Protein AF-A0A7C5CKQ1-F1 (afdb_monomer_lite)

pLDDT: mean 74.2, std 19.63, range [28.23, 96.81]

Secondary structure (DSSP, 8-state):
------------------------SSSSSSS---------------S--BSEEEEEEEEE-SSSPBPPGGGS-S-EEEEEEEEET-SS----S-----EEEEETTTEEEEE-TT-HHHHTTS-EEPPHHHHHTT-EEESTT-EEEEEEEEEEESSSSS--EEEEEEEETTT--EEEEEEESSSEEEEEEEEETTEEEEEEEEE-SSEEEEEEEEEETTEEEEEEE-TT--EEEEEE-PPP-TT-TT------

Structure (mmCIF, N/CA/C/O backbone):
data_AF-A0A7C5CKQ1-F1
#
_entry.id   AF-A0A7C5CKQ1-F1
#
loop_
_atom_site.group_PDB
_atom_site.id
_atom_site.type_symbol
_atom_site.label_atom_id
_atom_site.label_alt_id
_atom_site.label_comp_id
_atom_site.label_asym_id
_atom_site.label_entity_id
_atom_site.label_seq_id
_atom_site.pdbx_PDB_ins_code
_atom_site.Cartn_x
_atom_site.Cartn_y
_atom_site.Cartn_z
_atom_site.occupancy
_atom_site.B_iso_or_equiv
_atom_site.auth_seq_id
_atom_site.auth_comp_id
_atom_site.auth_asym_id
_atom_site.auth_atom_id
_atom_site.pdbx_PDB_model_num
ATOM 1 N N . MET A 1 1 ? 35.997 -23.547 54.847 1.00 44.09 1 MET A N 1
ATOM 2 C CA . MET A 1 1 ? 36.675 -24.837 55.092 1.00 44.09 1 MET A CA 1
ATOM 3 C C . MET A 1 1 ? 36.386 -25.222 56.529 1.00 44.09 1 MET A C 1
ATOM 5 O O . MET A 1 1 ? 36.913 -24.545 57.390 1.00 44.09 1 MET A O 1
ATOM 9 N N . TYR A 1 2 ? 35.485 -26.176 56.772 1.00 31.55 2 TYR A N 1
ATOM 10 C CA . TYR A 1 2 ? 35.409 -27.017 57.976 1.00 31.55 2 TYR A CA 1
ATOM 11 C C . TYR A 1 2 ? 34.384 -28.137 57.732 1.00 31.55 2 TYR A C 1
ATOM 13 O O . TYR A 1 2 ? 33.542 -28.047 56.842 1.00 31.55 2 TYR A O 1
ATOM 21 N N . THR A 1 3 ? 34.587 -29.212 58.475 1.00 39.22 3 THR A N 1
ATOM 22 C CA . THR A 1 3 ? 34.464 -30.629 58.124 1.00 39.22 3 THR A CA 1
ATOM 23 C C . THR A 1 3 ? 33.149 -31.268 58.594 1.00 39.22 3 THR A C 1
ATOM 25 O O . THR A 1 3 ? 32.542 -30.818 59.560 1.00 39.22 3 THR A O 1
ATOM 28 N N . ILE A 1 4 ? 32.754 -32.355 57.922 1.00 42.78 4 ILE A N 1
ATOM 29 C CA . ILE A 1 4 ? 31.637 -33.269 58.247 1.00 42.78 4 ILE A CA 1
ATOM 30 C C . ILE A 1 4 ? 32.040 -34.231 59.388 1.00 42.78 4 ILE A C 1
ATOM 32 O O . ILE A 1 4 ? 33.222 -34.574 59.484 1.00 42.78 4 ILE A O 1
ATOM 36 N N . PRO A 1 5 ? 31.076 -34.756 60.174 1.00 57.91 5 PRO A N 1
ATOM 37 C CA . PRO A 1 5 ? 31.066 -36.191 60.486 1.00 57.91 5 PRO A CA 1
ATOM 38 C C . PRO A 1 5 ? 29.688 -36.880 60.283 1.00 57.91 5 PRO A C 1
ATOM 40 O O . PRO A 1 5 ? 28.690 -36.193 60.061 1.00 57.91 5 PRO A O 1
ATOM 43 N N . PRO A 1 6 ? 29.654 -38.233 60.279 1.00 63.88 6 PRO A N 1
ATOM 44 C CA . PRO A 1 6 ? 28.766 -39.036 59.434 1.00 63.88 6 PRO A CA 1
ATOM 45 C C . PRO A 1 6 ? 27.692 -39.839 60.206 1.00 63.88 6 PRO A C 1
ATOM 47 O O . PRO A 1 6 ? 27.529 -39.685 61.412 1.00 63.88 6 PRO A O 1
ATOM 50 N N . ASP A 1 7 ? 27.037 -40.741 59.461 1.00 47.00 7 ASP A N 1
ATOM 51 C CA . ASP A 1 7 ? 26.162 -41.859 59.863 1.00 47.00 7 ASP A CA 1
ATOM 52 C C . ASP A 1 7 ? 24.660 -41.520 59.969 1.00 47.00 7 ASP A C 1
ATOM 54 O O . ASP A 1 7 ? 24.227 -40.634 60.688 1.00 47.00 7 ASP A O 1
ATOM 58 N N . THR A 1 8 ? 23.762 -42.198 59.251 1.00 52.81 8 THR A N 1
ATOM 59 C CA . THR A 1 8 ? 23.528 -43.643 59.369 1.00 52.81 8 THR A CA 1
ATOM 60 C C . THR A 1 8 ? 22.757 -44.204 58.165 1.00 52.81 8 THR A C 1
ATOM 62 O O . THR A 1 8 ? 21.778 -43.638 57.684 1.00 52.81 8 THR A O 1
ATOM 65 N N . VAL A 1 9 ? 23.201 -45.375 57.710 1.00 54.16 9 VAL A N 1
ATOM 66 C CA . VAL A 1 9 ? 22.550 -46.263 56.734 1.00 54.16 9 VAL A CA 1
ATOM 67 C C . VAL A 1 9 ? 21.567 -47.196 57.458 1.00 54.16 9 VAL A C 1
ATOM 69 O O . VAL A 1 9 ? 21.892 -47.664 58.550 1.00 54.16 9 VAL A O 1
ATOM 72 N N . PRO A 1 10 ? 20.465 -47.624 56.809 1.00 55.00 10 PRO A N 1
ATOM 73 C CA . PRO A 1 10 ? 20.081 -49.028 56.945 1.00 55.00 10 PRO A CA 1
ATOM 74 C C . PRO A 1 10 ? 19.835 -49.743 55.606 1.00 55.00 10 PRO A C 1
ATOM 76 O O . PRO A 1 10 ? 18.931 -49.443 54.835 1.00 55.00 10 PRO A O 1
ATOM 79 N N . ARG A 1 11 ? 20.713 -50.730 55.394 1.00 47.47 11 ARG A N 1
ATOM 80 C CA . ARG A 1 11 ? 20.526 -52.098 54.885 1.00 47.47 11 ARG A CA 1
ATOM 81 C C . ARG A 1 11 ? 19.219 -52.465 54.158 1.00 47.47 11 ARG A C 1
ATOM 83 O O . ARG A 1 11 ? 18.146 -52.543 54.742 1.00 47.47 11 ARG A O 1
ATOM 90 N N . ARG A 1 12 ? 19.432 -52.911 52.913 1.00 49.50 12 ARG A N 1
ATOM 91 C CA . ARG A 1 12 ? 18.639 -53.884 52.140 1.00 49.50 12 ARG A CA 1
ATOM 92 C C . ARG A 1 12 ? 18.314 -55.165 52.922 1.00 49.50 12 ARG A C 1
ATOM 94 O O . ARG A 1 12 ? 19.190 -55.719 53.584 1.00 49.50 12 ARG A O 1
ATOM 101 N N . GLY A 1 13 ? 17.131 -55.713 52.653 1.00 41.78 13 GLY A N 1
ATOM 102 C CA . GLY A 1 13 ? 16.804 -57.136 52.767 1.00 41.78 13 GLY A CA 1
ATOM 103 C C . GLY A 1 13 ? 15.688 -57.506 51.773 1.00 41.78 13 GLY A C 1
ATOM 104 O O . GLY A 1 13 ? 14.895 -56.626 51.449 1.00 41.78 13 GLY A O 1
ATOM 105 N N . PRO A 1 14 ? 15.670 -58.734 51.223 1.00 60.66 14 PRO A N 1
ATOM 106 C CA . PRO A 1 14 ? 15.161 -59.034 49.884 1.00 60.66 14 PRO A CA 1
ATOM 107 C C . PRO A 1 14 ? 13.774 -59.696 49.891 1.00 60.66 14 PRO A C 1
ATOM 109 O O . PRO A 1 14 ? 13.337 -60.237 50.902 1.00 60.66 14 PRO A O 1
ATOM 112 N N . GLY A 1 15 ? 13.106 -59.700 48.739 1.00 41.81 15 GLY A N 1
ATOM 113 C CA . GLY A 1 15 ? 11.846 -60.414 48.547 1.00 41.81 15 GLY A CA 1
ATOM 114 C C . GLY A 1 15 ? 11.393 -60.325 47.101 1.00 41.81 15 GLY A C 1
ATOM 115 O O . GLY A 1 15 ? 10.702 -59.389 46.712 1.00 41.81 15 GLY A O 1
ATOM 116 N N . GLU A 1 16 ? 11.879 -61.264 46.303 1.00 47.81 16 GLU A N 1
ATOM 117 C CA . GLU A 1 16 ? 11.593 -61.416 44.887 1.00 47.81 16 GLU A CA 1
ATOM 118 C C . GLU A 1 16 ? 10.168 -61.939 44.623 1.00 47.81 16 GLU A C 1
ATOM 120 O O . GLU A 1 16 ? 9.561 -62.608 45.455 1.00 47.81 16 GLU A O 1
ATOM 125 N N . HIS A 1 17 ? 9.736 -61.697 43.381 1.00 48.22 17 HIS A N 1
ATOM 126 C CA . HIS A 1 17 ? 8.679 -62.376 42.623 1.00 48.22 17 HIS A CA 1
ATOM 127 C C . HIS A 1 17 ? 7.218 -62.036 42.950 1.00 48.22 17 HIS A C 1
ATOM 129 O O . HIS A 1 17 ? 6.646 -62.543 43.905 1.00 48.22 17 HIS A O 1
ATOM 135 N N . LEU A 1 18 ? 6.589 -61.267 42.046 1.00 43.09 18 LEU A N 1
ATOM 136 C CA . LEU A 1 18 ? 5.332 -61.627 41.359 1.00 43.09 18 LEU A CA 1
ATOM 137 C C . LEU A 1 18 ? 4.938 -60.524 40.349 1.00 43.09 18 LEU A C 1
ATOM 139 O O . LEU A 1 18 ? 4.176 -59.608 40.634 1.00 43.09 18 LEU A O 1
ATOM 143 N N . LEU A 1 19 ? 5.479 -60.626 39.135 1.00 45.84 19 LEU A N 1
ATOM 144 C CA . LEU A 1 19 ? 4.774 -60.253 37.896 1.00 45.84 19 LEU A CA 1
ATOM 145 C C . LEU A 1 19 ? 3.863 -61.447 37.515 1.00 45.84 19 LEU A C 1
ATOM 147 O O . LEU A 1 19 ? 4.187 -62.556 37.948 1.00 45.84 19 LEU A O 1
ATOM 151 N N . PRO A 1 20 ? 2.847 -61.347 36.631 1.00 51.56 20 PRO A N 1
ATOM 152 C CA . PRO A 1 20 ? 2.188 -60.176 36.031 1.00 51.56 20 PRO A CA 1
ATOM 153 C C . PRO A 1 20 ? 0.652 -60.367 35.901 1.00 51.56 20 PRO A C 1
ATOM 155 O O . PRO A 1 20 ? 0.204 -61.274 35.204 1.00 51.56 20 PRO A O 1
ATOM 158 N N . LEU A 1 21 ? -0.207 -59.522 36.482 1.00 43.06 21 LEU A N 1
ATOM 159 C CA . LEU A 1 21 ? -1.648 -59.641 36.187 1.00 43.06 21 LEU A CA 1
ATOM 160 C C . LEU A 1 21 ? -2.438 -58.379 36.527 1.00 43.06 21 LEU A C 1
ATOM 162 O O . LEU A 1 21 ? -3.118 -58.345 37.539 1.00 43.06 21 LEU A O 1
ATOM 166 N N . LEU A 1 22 ? -2.346 -57.344 35.683 1.00 43.94 22 LEU A N 1
ATOM 167 C CA . LEU A 1 22 ? -3.510 -56.514 35.319 1.00 43.94 22 LEU A CA 1
ATOM 168 C C . LEU A 1 22 ? -3.184 -55.518 34.188 1.00 43.94 22 LEU A C 1
ATOM 170 O O . LEU A 1 22 ? -3.430 -54.320 34.276 1.00 43.94 22 LEU A O 1
ATOM 174 N N . ALA A 1 23 ? -2.650 -56.023 33.076 1.00 47.75 23 ALA A N 1
ATOM 175 C CA . ALA A 1 23 ? -2.510 -55.276 31.823 1.00 47.75 23 ALA A CA 1
ATOM 176 C C . ALA A 1 23 ? -3.839 -55.203 31.030 1.00 47.75 23 ALA A C 1
ATOM 178 O O . ALA A 1 23 ? -3.843 -55.345 29.812 1.00 47.75 23 ALA A O 1
ATOM 179 N N . ILE A 1 24 ? -4.981 -55.032 31.708 1.00 51.75 24 ILE A N 1
ATOM 180 C CA . ILE A 1 24 ? -6.313 -54.966 31.077 1.00 51.75 24 ILE A CA 1
ATOM 181 C C . ILE A 1 24 ? -7.179 -53.927 31.802 1.00 51.75 24 ILE A C 1
ATOM 183 O O . ILE A 1 24 ? -8.215 -54.252 32.365 1.00 51.75 24 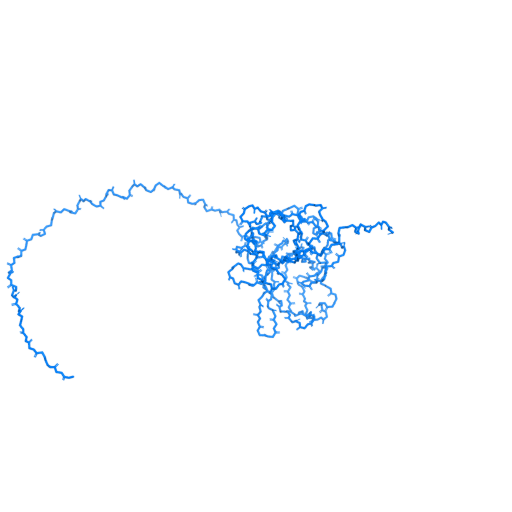ILE A O 1
ATOM 187 N N . LEU A 1 25 ? -6.745 -52.664 31.857 1.00 44.53 25 LEU A N 1
ATOM 188 C CA . LEU A 1 25 ? -7.654 -51.569 32.240 1.00 44.53 25 LEU A CA 1
ATOM 189 C C . LEU A 1 25 ? -7.259 -50.190 31.684 1.00 44.53 25 LEU A C 1
ATOM 191 O O . LEU A 1 25 ? -7.681 -49.165 32.206 1.00 44.53 25 LEU A O 1
ATOM 195 N N . PHE A 1 26 ? -6.468 -50.158 30.605 1.00 43.25 26 PHE A N 1
ATOM 196 C CA . PHE A 1 26 ? -6.008 -48.918 29.956 1.00 43.25 26 PHE A CA 1
ATOM 197 C C . PHE A 1 26 ? -6.293 -48.876 28.443 1.00 43.25 26 PHE A C 1
ATOM 199 O O . PHE A 1 26 ? -5.626 -48.166 27.699 1.00 43.25 26 PHE A O 1
ATOM 206 N N . ALA A 1 27 ? -7.282 -49.647 27.972 1.00 48.44 27 ALA A N 1
ATOM 207 C CA . ALA A 1 27 ? -7.616 -49.771 26.547 1.00 48.44 27 ALA A CA 1
ATOM 208 C C . ALA A 1 27 ? -9.054 -49.336 26.190 1.00 48.44 27 ALA A C 1
ATOM 210 O O . ALA A 1 27 ? -9.539 -49.655 25.110 1.00 48.44 27 ALA A O 1
ATOM 211 N N . SER A 1 28 ? -9.745 -48.601 27.066 1.00 46.69 28 SER A N 1
ATOM 212 C CA . SER A 1 28 ? -11.142 -48.174 26.850 1.00 46.69 28 SER A CA 1
ATOM 213 C C . SER A 1 28 ? -11.376 -46.658 26.959 1.00 46.69 28 SER A C 1
ATOM 215 O O . SER A 1 28 ? -12.514 -46.220 27.085 1.00 46.69 28 SER A O 1
ATOM 217 N N . LEU A 1 29 ? -10.323 -45.839 26.835 1.00 45.97 29 LEU A N 1
ATOM 218 C CA . LEU A 1 29 ? -10.404 -44.364 26.872 1.00 45.97 29 LEU A CA 1
ATOM 219 C C . LEU A 1 29 ? -9.927 -43.668 25.579 1.00 45.97 29 LEU A C 1
ATOM 221 O O . LEU A 1 29 ? -9.604 -42.487 25.595 1.00 45.97 29 LEU A O 1
ATOM 225 N N . LEU A 1 30 ? -9.912 -44.380 24.443 1.00 49.38 30 LEU A N 1
ATOM 226 C CA . LEU A 1 30 ? -9.521 -43.835 23.127 1.00 49.38 30 LEU A CA 1
ATOM 227 C C . LEU A 1 30 ? -10.604 -43.972 22.042 1.00 49.38 30 LEU A C 1
ATOM 229 O O . LEU A 1 30 ? -10.302 -43.973 20.853 1.00 49.38 30 LEU A O 1
ATOM 233 N N . ALA A 1 31 ? -11.878 -44.055 22.427 1.00 51.91 31 ALA A N 1
ATOM 234 C CA . ALA A 1 31 ? -12.994 -44.136 21.481 1.00 51.91 31 ALA A CA 1
ATOM 235 C C . ALA A 1 31 ? -14.063 -43.066 21.758 1.00 51.91 31 ALA A C 1
ATOM 237 O O . ALA A 1 31 ? -15.233 -43.381 21.932 1.00 51.91 31 ALA A O 1
ATOM 238 N N . ALA A 1 32 ? -13.655 -41.795 21.832 1.00 49.78 32 ALA A N 1
ATOM 239 C CA . ALA A 1 32 ? -14.578 -40.655 21.792 1.00 49.78 32 ALA A CA 1
ATOM 240 C C . ALA A 1 32 ? -13.886 -39.355 21.333 1.00 49.78 32 ALA A C 1
ATOM 242 O O . ALA A 1 32 ? -14.108 -38.293 21.901 1.00 49.78 32 ALA A O 1
ATOM 243 N N . CYS A 1 33 ? -13.057 -39.418 20.289 1.00 45.03 33 CYS A N 1
ATOM 244 C CA . CYS A 1 33 ? -12.764 -38.238 19.473 1.00 45.03 33 CYS A CA 1
ATOM 245 C C . CYS A 1 33 ? -13.571 -38.389 18.189 1.00 45.03 33 CYS A C 1
ATOM 247 O O . CYS A 1 33 ? -13.118 -38.994 17.218 1.00 45.03 33 CYS A O 1
ATOM 249 N N . GLY A 1 34 ? -14.819 -37.918 18.239 1.00 44.56 34 GLY A N 1
ATOM 250 C CA . GLY A 1 34 ? -15.648 -37.757 17.056 1.00 44.56 34 GLY A CA 1
ATOM 251 C C . GLY A 1 34 ? -14.884 -36.932 16.031 1.00 44.56 34 GLY A C 1
ATOM 252 O O . GLY A 1 34 ? -14.460 -35.813 16.314 1.00 44.56 34 GLY A O 1
ATOM 253 N N . GLY A 1 35 ? -14.664 -37.531 14.864 1.00 48.34 35 GLY A N 1
ATOM 254 C CA . GLY A 1 35 ? -14.001 -36.895 13.745 1.00 48.34 35 GLY A CA 1
ATOM 255 C C . GLY A 1 35 ? -14.821 -35.720 13.234 1.00 48.34 35 GLY A C 1
ATOM 256 O O . GLY A 1 35 ? -15.727 -35.890 12.426 1.00 48.34 35 GLY A O 1
ATOM 257 N N . SER A 1 36 ? -14.451 -34.515 13.647 1.00 39.78 36 SER A N 1
ATOM 258 C CA . SER A 1 36 ? -14.434 -33.386 12.733 1.00 39.78 36 SER A CA 1
ATOM 259 C C . SER A 1 36 ? -13.166 -33.537 11.901 1.00 39.78 36 SER A C 1
ATOM 261 O O . SER A 1 36 ? -12.085 -33.101 12.289 1.00 39.78 36 SER A O 1
ATOM 263 N N . THR A 1 37 ? -13.267 -34.207 10.751 1.00 41.91 37 THR A N 1
ATOM 264 C CA . THR A 1 37 ? -12.290 -33.972 9.686 1.00 41.91 37 THR A CA 1
ATOM 265 C C . THR A 1 37 ? -12.244 -32.461 9.481 1.00 41.91 37 THR A C 1
ATOM 267 O O . THR A 1 37 ? -13.290 -31.892 9.147 1.00 41.91 37 THR A O 1
ATOM 270 N N . PRO A 1 38 ? -11.106 -31.784 9.721 1.00 43.25 38 PRO A N 1
ATOM 271 C CA . PRO A 1 38 ? -10.986 -30.403 9.309 1.00 43.25 38 PRO A CA 1
ATOM 272 C C . PRO A 1 38 ? -11.232 -30.422 7.808 1.00 43.25 38 PRO A C 1
ATOM 274 O O . PRO A 1 38 ? -10.535 -31.117 7.066 1.00 43.25 38 PRO A O 1
ATOM 277 N N . VAL A 1 39 ? -12.289 -29.735 7.379 1.00 38.22 39 VAL A N 1
ATOM 278 C CA . VAL A 1 39 ? -12.481 -29.401 5.976 1.00 38.22 39 VAL A CA 1
ATOM 279 C C . VAL A 1 39 ? -11.244 -28.601 5.616 1.00 38.22 39 VAL A C 1
ATOM 281 O O . VAL A 1 39 ? -11.134 -27.423 5.943 1.00 38.22 39 VAL A O 1
ATOM 284 N N . LYS A 1 40 ? -10.259 -29.283 5.037 1.00 34.09 40 LYS A N 1
ATOM 285 C CA . LYS A 1 40 ? -9.167 -28.649 4.330 1.00 34.09 40 LYS A CA 1
ATOM 286 C C . LYS A 1 40 ? -9.866 -27.863 3.225 1.00 34.09 40 LYS A C 1
ATOM 288 O O . LYS A 1 40 ? -10.553 -28.494 2.418 1.00 34.09 40 LYS A O 1
ATOM 293 N N . PRO A 1 41 ? -9.811 -26.523 3.210 1.00 43.03 41 PRO A N 1
ATOM 294 C CA . PRO A 1 41 ? -10.268 -25.817 2.039 1.00 43.03 41 PRO A CA 1
ATOM 295 C C . PRO A 1 41 ? -9.294 -26.220 0.933 1.00 43.03 41 PRO A C 1
ATOM 297 O O . PRO A 1 41 ? -8.182 -25.708 0.859 1.00 43.03 41 PRO A O 1
ATOM 300 N N . ASP A 1 42 ? -9.699 -27.171 0.092 1.00 42.06 42 ASP A N 1
ATOM 301 C CA . ASP A 1 42 ? -9.154 -27.355 -1.252 1.00 42.06 42 ASP A CA 1
ATOM 302 C C . ASP A 1 42 ? -9.590 -26.141 -2.093 1.00 42.06 42 ASP A C 1
ATOM 304 O O . ASP A 1 42 ? -10.329 -26.238 -3.070 1.00 42.06 42 ASP A O 1
ATOM 308 N N . GLN A 1 43 ? -9.179 -24.950 -1.657 1.00 40.19 43 GLN A N 1
ATOM 309 C CA . GLN A 1 43 ? -9.051 -23.803 -2.527 1.00 40.19 43 GLN A CA 1
ATOM 310 C C . GLN A 1 43 ? -7.623 -23.851 -3.051 1.00 40.19 43 GLN A C 1
ATOM 312 O O . GLN A 1 43 ? -6.688 -23.874 -2.246 1.00 40.19 43 GLN A O 1
ATOM 317 N N . PRO A 1 44 ? -7.420 -23.876 -4.375 1.00 38.66 44 PRO A N 1
ATOM 318 C CA . PRO A 1 44 ? -6.096 -23.648 -4.909 1.00 38.66 44 PRO A CA 1
ATOM 319 C C . PRO A 1 44 ? -5.648 -22.267 -4.418 1.00 38.66 44 PRO A C 1
ATOM 321 O O . PRO A 1 44 ? -6.224 -21.239 -4.782 1.00 38.66 44 PRO A O 1
ATOM 324 N N . ALA A 1 45 ? -4.641 -22.244 -3.548 1.00 48.72 45 ALA A N 1
ATOM 325 C CA . ALA A 1 45 ? -3.901 -21.043 -3.190 1.00 48.72 45 ALA A CA 1
ATOM 326 C C . ALA A 1 45 ? -3.053 -20.624 -4.403 1.00 48.72 45 ALA A C 1
ATOM 328 O O . ALA A 1 45 ? -1.833 -20.697 -4.366 1.00 48.72 45 ALA A O 1
ATOM 329 N N . GLU A 1 46 ? -3.689 -20.295 -5.530 1.00 49.34 46 GLU A N 1
ATOM 330 C CA . GLU A 1 46 ? -2.990 -20.236 -6.823 1.00 49.34 46 GLU A CA 1
ATOM 331 C C . GLU A 1 46 ? -2.991 -18.868 -7.492 1.00 49.34 46 GLU A C 1
ATOM 333 O O . GLU A 1 46 ? -2.295 -18.691 -8.485 1.00 49.34 46 GLU A O 1
ATOM 338 N N . THR A 1 47 ? -3.695 -17.861 -6.972 1.00 59.69 47 THR A N 1
ATOM 339 C CA . THR A 1 47 ? -3.689 -16.550 -7.642 1.00 59.69 47 THR A CA 1
ATOM 340 C C . THR A 1 47 ? -2.772 -15.516 -7.005 1.00 59.69 47 THR A C 1
ATOM 342 O O . THR A 1 47 ? -2.520 -14.502 -7.651 1.00 59.69 47 THR A O 1
ATOM 345 N N . GLY A 1 48 ? -2.298 -15.698 -5.763 1.00 73.75 48 GLY A N 1
ATOM 346 C CA . GLY A 1 48 ? -1.533 -14.672 -5.017 1.00 73.75 48 GLY A CA 1
ATOM 347 C C . GLY A 1 48 ? -2.261 -13.319 -4.867 1.00 73.75 48 GLY A C 1
ATOM 348 O O . GLY A 1 48 ? -1.726 -12.341 -4.353 1.00 73.75 48 GLY A O 1
ATOM 349 N N . ARG A 1 49 ? -3.499 -13.254 -5.355 1.00 86.88 49 ARG A N 1
ATOM 350 C CA . ARG A 1 49 ? -4.318 -12.064 -5.464 1.00 86.88 49 ARG A CA 1
ATOM 351 C C . ARG A 1 49 ? -5.121 -11.909 -4.188 1.00 86.88 49 ARG A C 1
ATOM 353 O O . ARG A 1 49 ? -5.810 -12.832 -3.761 1.00 86.88 49 ARG A O 1
ATOM 360 N N . VAL A 1 50 ? -5.118 -10.699 -3.661 1.00 89.50 50 VAL A N 1
ATOM 361 C CA . VAL A 1 50 ? -5.903 -10.306 -2.498 1.00 89.50 50 VAL A CA 1
ATOM 362 C C . VAL A 1 50 ? -7.311 -9.939 -2.963 1.00 89.50 50 VAL A C 1
ATOM 364 O O . VAL A 1 50 ? -7.499 -9.022 -3.764 1.00 89.50 50 VAL A O 1
ATOM 367 N N . MET A 1 51 ? -8.315 -10.663 -2.474 1.00 88.69 51 MET A N 1
ATOM 368 C CA . MET A 1 51 ? -9.734 -10.342 -2.709 1.00 88.69 51 MET A CA 1
ATOM 369 C C . MET A 1 51 ? -10.334 -9.511 -1.576 1.00 88.69 51 MET A C 1
ATOM 371 O O . MET A 1 51 ? -11.343 -8.841 -1.761 1.00 88.69 51 MET A O 1
ATOM 375 N N . GLY A 1 52 ? -9.687 -9.534 -0.418 1.00 88.69 52 GLY A N 1
ATOM 376 C CA . GLY A 1 52 ? -10.052 -8.806 0.780 1.00 88.69 52 GLY A CA 1
ATOM 377 C C . GLY A 1 52 ? -9.055 -9.123 1.886 1.00 88.69 52 GLY A C 1
ATOM 378 O O . GLY A 1 52 ? -8.243 -10.040 1.743 1.00 88.69 52 GLY A O 1
ATOM 379 N N . PHE A 1 53 ? -9.088 -8.351 2.963 1.00 89.38 53 PHE A N 1
ATOM 380 C CA . PHE A 1 53 ? -8.245 -8.588 4.128 1.00 89.38 53 PHE A CA 1
ATOM 381 C C . PHE A 1 53 ? -8.895 -8.053 5.402 1.00 89.38 53 PHE A C 1
ATOM 383 O O . PHE A 1 53 ? -9.756 -7.170 5.363 1.00 89.38 53 PHE A O 1
ATOM 390 N N . MET A 1 54 ? -8.440 -8.585 6.532 1.00 90.00 54 MET A N 1
ATOM 391 C CA . MET A 1 54 ? -8.766 -8.080 7.860 1.00 90.00 54 MET A CA 1
ATOM 392 C C . MET A 1 54 ? -7.558 -7.336 8.423 1.00 90.00 54 MET A C 1
ATOM 394 O O . MET A 1 54 ? -6.423 -7.761 8.209 1.00 90.00 54 MET A O 1
ATOM 398 N N . ALA A 1 55 ? -7.787 -6.249 9.153 1.00 90.69 55 ALA A N 1
ATOM 399 C CA . ALA A 1 55 ? -6.731 -5.547 9.874 1.00 90.69 55 ALA A CA 1
ATOM 400 C C . ALA A 1 55 ? -7.212 -5.098 11.256 1.00 90.69 55 ALA A C 1
ATOM 402 O O . ALA A 1 55 ? -8.344 -4.637 11.393 1.00 90.69 55 ALA A O 1
ATOM 403 N N . SER A 1 56 ? -6.352 -5.176 12.272 1.00 91.38 56 SER A N 1
ATOM 404 C CA . SER A 1 56 ? -6.599 -4.473 13.536 1.00 91.38 56 SER A CA 1
ATOM 405 C C . SER A 1 56 ? -6.289 -2.986 13.375 1.00 91.38 56 SER A C 1
ATOM 407 O O . SER A 1 56 ? -5.435 -2.618 12.575 1.00 91.38 56 SER A O 1
ATOM 409 N N . VAL A 1 57 ? -6.957 -2.114 14.121 1.00 89.62 57 VAL A N 1
ATOM 410 C CA . VAL A 1 57 ? -6.794 -0.662 14.026 1.00 89.62 57 VAL A CA 1
ATOM 411 C C . VAL A 1 57 ? -6.334 -0.108 15.363 1.00 89.62 57 VAL A C 1
ATOM 413 O O . VAL A 1 57 ? -7.055 -0.164 16.358 1.00 89.62 57 VAL A O 1
ATOM 416 N N . ASP A 1 58 ? -5.141 0.475 15.349 1.00 89.75 58 ASP A N 1
ATOM 417 C CA . ASP A 1 58 ? -4.557 1.166 16.489 1.00 89.75 58 ASP A CA 1
ATOM 418 C C . ASP A 1 58 ? -4.590 2.674 16.246 1.00 89.75 58 ASP A C 1
ATOM 420 O O . ASP A 1 58 ? -4.212 3.165 15.177 1.00 89.75 58 ASP A O 1
ATOM 424 N N . TYR A 1 59 ? -5.019 3.414 17.264 1.00 87.25 59 TYR A N 1
ATOM 425 C CA . TYR A 1 59 ? -5.155 4.864 17.218 1.00 87.25 59 TYR A CA 1
ATOM 426 C C . TYR A 1 59 ? -4.043 5.521 18.012 1.00 87.25 59 TYR A C 1
ATOM 428 O O . TYR A 1 59 ? -3.783 5.125 19.147 1.00 87.25 59 TYR A O 1
ATOM 436 N N . PHE A 1 60 ? -3.427 6.538 17.427 1.00 88.75 60 PHE A N 1
ATOM 437 C CA . PHE A 1 60 ? -2.342 7.291 18.040 1.00 88.75 60 PHE A CA 1
ATOM 438 C C . PHE A 1 60 ? -2.609 8.786 17.936 1.00 88.75 60 PHE A C 1
ATOM 440 O O . PHE A 1 60 ? -3.284 9.205 17.002 1.00 88.75 60 PHE A O 1
ATOM 447 N N . ASP A 1 61 ? -2.069 9.591 18.840 1.00 87.12 61 ASP A N 1
ATOM 448 C CA . ASP A 1 61 ? -2.029 11.048 18.686 1.00 87.12 61 ASP A CA 1
ATOM 449 C C . ASP A 1 61 ? -0.924 11.495 17.701 1.00 87.12 61 ASP A C 1
ATOM 451 O O . ASP A 1 61 ? -0.340 10.681 16.970 1.00 87.12 61 ASP A O 1
ATOM 455 N N . ARG A 1 62 ? -0.672 12.810 17.615 1.00 84.38 62 ARG A N 1
ATOM 456 C CA . ARG A 1 62 ? 0.341 13.389 16.712 1.00 84.38 62 ARG A CA 1
ATOM 457 C C . ARG A 1 62 ? 1.765 13.124 17.184 1.00 84.38 62 ARG A C 1
ATOM 459 O O . ARG A 1 62 ? 2.674 13.069 16.360 1.00 84.38 62 ARG A O 1
ATOM 466 N N . GLU A 1 63 ? 1.933 12.982 18.486 1.00 88.06 63 GLU A N 1
ATOM 467 C CA . GLU A 1 63 ? 3.178 12.693 19.177 1.00 88.06 63 GLU A CA 1
ATOM 468 C C . GLU A 1 63 ? 3.553 11.209 19.026 1.00 88.06 63 GLU A C 1
ATOM 470 O O . GLU A 1 63 ? 4.718 10.839 19.153 1.00 88.06 63 GLU A O 1
ATOM 475 N N . GLY A 1 64 ? 2.585 10.377 18.634 1.00 87.00 64 GLY A N 1
ATOM 476 C CA . GLY A 1 64 ? 2.762 8.965 18.346 1.00 87.00 64 GLY A CA 1
ATOM 477 C C . GLY A 1 64 ? 2.423 8.059 19.524 1.00 87.00 64 GLY A C 1
ATOM 478 O O . GLY A 1 64 ? 2.725 6.866 19.435 1.00 87.00 64 GLY A O 1
ATOM 479 N N . GLU A 1 65 ? 1.774 8.586 20.559 1.00 90.12 65 GLU A N 1
ATOM 480 C CA . GLU A 1 65 ? 1.295 7.850 21.725 1.00 90.12 65 GLU A CA 1
ATOM 481 C C . GLU A 1 65 ? -0.063 7.212 21.446 1.00 90.12 65 GLU A C 1
ATOM 483 O O . GLU A 1 65 ? -0.894 7.750 20.714 1.00 90.12 65 GLU A O 1
ATOM 488 N N . MET A 1 66 ? -0.290 6.018 21.995 1.00 89.81 66 MET A N 1
ATOM 489 C CA . MET A 1 66 ? -1.522 5.273 21.745 1.00 89.81 66 MET A CA 1
ATOM 490 C C . MET A 1 66 ? -2.700 5.904 22.494 1.00 89.81 66 MET A C 1
ATOM 492 O O . MET A 1 66 ? -2.649 6.081 23.710 1.00 89.81 66 MET A O 1
ATOM 496 N N . LEU A 1 67 ? -3.806 6.143 21.789 1.00 87.25 67 LEU A N 1
ATOM 497 C CA . LEU A 1 67 ? -5.010 6.689 22.404 1.00 87.25 67 LEU A CA 1
ATOM 498 C C . LEU A 1 67 ? -5.690 5.669 23.336 1.00 87.25 67 LEU A C 1
ATOM 500 O O . LEU A 1 67 ? -5.858 4.486 22.968 1.00 87.25 67 LEU A O 1
ATOM 504 N N . PRO A 1 68 ? -6.161 6.114 24.517 1.00 87.38 68 PRO A N 1
ATOM 505 C CA . PRO A 1 68 ? -6.926 5.269 25.421 1.00 87.38 68 PRO A CA 1
ATOM 506 C C . PRO A 1 68 ? -8.266 4.874 24.776 1.00 87.38 68 PRO A C 1
ATOM 508 O O . PRO A 1 68 ? -8.822 5.646 23.995 1.00 87.38 68 PRO A O 1
ATOM 511 N N . PRO A 1 69 ? -8.839 3.699 25.106 1.00 84.88 69 PRO A N 1
ATOM 512 C CA . PRO A 1 69 ? -10.066 3.206 24.473 1.00 84.88 69 PRO A CA 1
ATOM 513 C C . PRO A 1 69 ? -11.241 4.193 24.452 1.00 84.88 69 PRO A C 1
ATOM 515 O O . PRO A 1 69 ? -11.986 4.219 23.479 1.00 84.88 69 PRO A O 1
ATOM 518 N N . ALA A 1 70 ? -11.388 5.020 25.492 1.00 83.88 70 ALA A N 1
ATOM 519 C CA . ALA A 1 70 ? -12.463 6.007 25.601 1.00 83.88 70 ALA A CA 1
ATOM 520 C C . ALA A 1 70 ? -12.359 7.168 24.591 1.00 83.88 70 ALA A C 1
ATOM 522 O O . ALA A 1 70 ? -13.369 7.802 24.297 1.00 83.88 70 ALA A O 1
ATOM 523 N N . GLU A 1 71 ? -11.163 7.433 24.059 1.00 82.12 71 GLU A N 1
ATOM 524 C CA . GLU A 1 71 ? -10.886 8.520 23.107 1.00 82.12 71 GLU A CA 1
ATOM 525 C C . GLU A 1 71 ? -10.789 8.026 21.658 1.00 82.12 71 GLU A C 1
ATOM 527 O O . GLU A 1 71 ? -10.627 8.821 20.731 1.00 82.12 71 GLU A O 1
ATOM 532 N N . ARG A 1 72 ? -10.888 6.710 21.437 1.00 82.69 72 ARG A N 1
ATOM 533 C CA . ARG A 1 72 ? -10.828 6.134 20.093 1.00 82.69 72 ARG A CA 1
ATOM 534 C C . ARG A 1 72 ? -12.102 6.483 19.318 1.00 82.69 72 ARG A C 1
ATOM 536 O O . ARG A 1 72 ? -13.201 6.314 19.857 1.00 82.69 72 ARG A O 1
ATOM 543 N N . PRO A 1 73 ? -11.985 6.898 18.045 1.00 76.69 73 PRO A N 1
ATOM 544 C CA . PRO A 1 73 ? -13.136 7.037 17.170 1.00 76.69 73 PRO A CA 1
ATOM 545 C C . PRO A 1 73 ? -13.945 5.737 17.133 1.00 76.69 73 PRO A C 1
ATOM 547 O O . PRO A 1 73 ? -13.409 4.660 16.871 1.00 76.69 73 PRO A O 1
ATOM 550 N N . LYS A 1 74 ? -15.251 5.845 17.393 1.00 71.44 74 LYS A N 1
ATOM 551 C CA . LYS A 1 74 ? -16.179 4.700 17.339 1.00 71.44 74 LYS A CA 1
ATOM 552 C C . LYS A 1 74 ? -16.465 4.253 15.912 1.00 71.44 74 LYS A C 1
ATOM 554 O O . LYS A 1 74 ? -16.873 3.122 15.687 1.00 71.44 74 LYS A O 1
ATOM 559 N N . GLU A 1 75 ? -16.279 5.163 14.965 1.00 70.75 75 GLU A N 1
ATOM 560 C CA . GLU A 1 75 ? -16.491 4.914 13.556 1.00 70.75 75 GLU A CA 1
ATOM 561 C C . GLU A 1 75 ? -15.447 5.663 12.743 1.00 70.75 75 GLU A C 1
ATOM 563 O O . GLU A 1 75 ? -15.333 6.889 12.803 1.00 70.75 75 GLU A O 1
ATOM 568 N N . VAL A 1 76 ? -14.700 4.896 11.958 1.00 71.25 76 VAL A N 1
ATOM 569 C CA . VAL A 1 76 ? -13.751 5.426 10.992 1.00 71.25 76 VAL A CA 1
ATOM 570 C C . VAL A 1 76 ? -14.132 4.914 9.627 1.00 71.25 76 VAL A C 1
ATOM 572 O O . VAL A 1 76 ? -14.322 3.714 9.433 1.00 71.25 76 VAL A O 1
ATOM 575 N N . THR A 1 77 ? -14.193 5.840 8.683 1.00 73.81 77 THR A N 1
ATOM 576 C CA . THR A 1 77 ? -14.214 5.524 7.266 1.00 73.81 77 THR A CA 1
ATOM 577 C C . THR A 1 77 ? -12.783 5.484 6.761 1.00 73.81 77 THR A C 1
ATOM 579 O O . THR A 1 77 ? -12.096 6.506 6.739 1.00 73.81 77 THR A O 1
ATOM 582 N N . ILE A 1 78 ? -12.332 4.313 6.322 1.00 73.25 78 ILE A N 1
ATOM 583 C CA . ILE A 1 78 ? -11.051 4.191 5.628 1.00 73.25 78 ILE A CA 1
ATOM 584 C C . ILE A 1 78 ? -11.271 4.447 4.148 1.00 73.25 78 ILE A C 1
ATOM 586 O O . ILE A 1 78 ? -12.083 3.773 3.520 1.00 73.25 78 ILE A O 1
ATOM 590 N N . LEU A 1 79 ? -10.544 5.418 3.607 1.00 73.62 79 LEU A N 1
ATOM 591 C CA . LEU A 1 79 ? -10.452 5.684 2.186 1.00 73.62 79 LEU A CA 1
ATOM 592 C C . LEU A 1 79 ? -9.178 5.080 1.626 1.00 73.62 79 LEU A C 1
ATOM 594 O O . LEU A 1 79 ? -8.086 5.325 2.132 1.00 73.62 79 LEU A O 1
ATOM 598 N N . PHE A 1 80 ? -9.319 4.373 0.518 1.00 73.94 80 PHE A N 1
ATOM 599 C CA . PHE A 1 80 ? -8.199 3.906 -0.279 1.00 73.94 80 PHE A CA 1
ATOM 600 C C . PHE A 1 80 ? -8.132 4.731 -1.555 1.00 73.94 80 PHE A C 1
ATOM 602 O O . PHE A 1 80 ? -9.021 4.649 -2.397 1.00 73.94 80 PHE A O 1
ATOM 609 N N . LEU A 1 81 ? -7.093 5.549 -1.661 1.00 72.31 81 LEU A N 1
ATOM 610 C CA . LEU A 1 81 ? -6.889 6.500 -2.739 1.00 72.31 81 LEU A CA 1
ATOM 611 C C . LEU A 1 81 ? -5.879 5.930 -3.741 1.00 72.31 81 LEU A C 1
ATOM 613 O O . LEU A 1 81 ? -4.731 5.696 -3.347 1.00 72.31 81 LEU A O 1
ATOM 617 N N . PRO A 1 82 ? -6.252 5.695 -5.010 1.00 67.06 82 PRO A N 1
ATOM 618 C CA . PRO A 1 82 ? -5.295 5.269 -6.011 1.00 67.06 82 PRO A CA 1
ATOM 619 C C . PRO A 1 82 ? -4.305 6.395 -6.303 1.00 67.06 82 PRO A C 1
ATOM 621 O O . PRO A 1 82 ? -4.644 7.577 -6.274 1.00 67.06 82 PRO A O 1
ATOM 624 N N . VAL A 1 83 ? -3.076 6.003 -6.602 1.00 70.50 83 VAL A N 1
ATOM 625 C CA . VAL A 1 83 ? -2.044 6.877 -7.146 1.00 70.50 83 VAL A CA 1
ATOM 626 C C . VAL A 1 83 ? -1.616 6.290 -8.482 1.00 70.50 83 VAL A C 1
ATOM 628 O O . VAL A 1 83 ? -1.042 5.195 -8.518 1.00 70.50 83 VAL A O 1
ATOM 631 N N . GLU A 1 84 ? -1.925 7.005 -9.564 1.00 65.19 84 GLU A N 1
ATOM 632 C CA . GLU A 1 84 ? -1.700 6.561 -10.942 1.00 65.19 84 GLU A CA 1
ATOM 633 C C . GLU A 1 84 ? -0.215 6.319 -11.211 1.00 65.19 84 GLU A C 1
ATOM 635 O O . GLU A 1 84 ? 0.631 7.174 -10.933 1.00 65.19 84 GLU A O 1
ATOM 640 N N . GLY A 1 85 ? 0.130 5.119 -11.696 1.00 57.16 85 GLY A N 1
ATOM 641 C CA . GLY A 1 85 ? 1.524 4.727 -11.952 1.00 57.16 85 GLY A CA 1
ATOM 642 C C . GLY A 1 85 ? 2.403 4.767 -10.693 1.00 57.16 85 GLY A C 1
ATOM 643 O O . GLY A 1 85 ? 3.623 4.604 -10.755 1.00 57.16 85 GLY A O 1
ATOM 644 N N . GLY A 1 86 ? 1.798 5.015 -9.531 1.00 60.53 86 GLY A N 1
ATOM 645 C CA . GLY A 1 86 ? 2.488 5.211 -8.282 1.00 60.53 86 GLY A CA 1
ATOM 646 C C . GLY A 1 86 ? 2.979 3.874 -7.785 1.00 60.53 86 GLY A C 1
ATOM 647 O O . GLY A 1 86 ? 2.186 3.067 -7.321 1.00 60.53 86 GLY A O 1
ATOM 648 N N . VAL A 1 87 ? 4.289 3.661 -7.826 1.00 58.06 87 VAL A N 1
ATOM 649 C CA . VAL A 1 87 ? 4.918 2.583 -7.055 1.00 58.06 87 VAL A CA 1
ATOM 650 C C . VAL A 1 87 ? 5.183 3.062 -5.633 1.00 58.06 87 VAL A C 1
ATOM 652 O O . VAL A 1 87 ? 4.884 2.350 -4.679 1.00 58.06 87 VAL A O 1
ATOM 655 N N . LEU A 1 88 ? 5.541 4.347 -5.498 1.00 59.22 88 LEU A N 1
ATOM 656 C CA . LEU A 1 88 ? 5.319 5.190 -4.324 1.00 59.22 88 LEU A CA 1
ATOM 657 C C . LEU A 1 88 ? 5.071 6.635 -4.803 1.00 59.22 88 LEU A C 1
ATOM 659 O O . LEU A 1 88 ? 5.971 7.231 -5.383 1.00 59.22 88 LEU A O 1
ATOM 663 N N . GLY A 1 89 ? 3.873 7.210 -4.624 1.00 45.12 89 GLY A N 1
ATOM 664 C CA . GLY A 1 89 ? 3.549 8.540 -5.184 1.00 45.12 89 GLY A CA 1
ATOM 665 C C . GLY A 1 89 ? 2.732 9.479 -4.281 1.00 45.12 89 GLY A C 1
ATOM 666 O O . GLY A 1 89 ? 2.359 9.119 -3.164 1.00 45.12 89 GLY A O 1
ATOM 667 N N . ARG A 1 90 ? 2.487 10.707 -4.760 1.00 48.44 90 ARG A N 1
ATOM 668 C CA . ARG A 1 90 ? 1.678 11.753 -4.100 1.00 48.44 90 ARG A CA 1
ATOM 669 C C . ARG A 1 90 ? 0.204 11.607 -4.490 1.00 48.44 90 ARG A C 1
ATOM 671 O O . ARG A 1 90 ? -0.091 11.181 -5.596 1.00 48.44 90 ARG A O 1
ATOM 678 N N . ILE A 1 91 ? -0.696 11.957 -3.575 1.00 52.47 91 ILE A N 1
ATOM 679 C CA . ILE A 1 91 ? -2.151 11.917 -3.784 1.00 52.47 91 ILE A CA 1
ATOM 680 C C . ILE A 1 91 ? -2.540 12.988 -4.818 1.00 52.47 91 ILE A C 1
ATOM 682 O O . ILE A 1 91 ? -2.175 14.152 -4.642 1.00 52.47 91 ILE A O 1
ATOM 686 N N . ASP A 1 92 ? -3.289 12.615 -5.858 1.00 52.94 92 ASP A N 1
ATOM 687 C CA . ASP A 1 92 ? -3.875 13.540 -6.835 1.00 52.94 92 ASP A CA 1
ATOM 688 C C . ASP A 1 92 ? -5.421 13.504 -6.825 1.00 52.94 92 ASP A C 1
ATOM 690 O O . ASP A 1 92 ? -6.058 12.843 -5.997 1.00 52.94 92 ASP A O 1
ATOM 694 N N . ARG A 1 93 ? -6.035 14.303 -7.709 1.00 51.00 93 ARG A N 1
ATOM 695 C CA . ARG A 1 93 ? -7.483 14.567 -7.732 1.00 51.00 93 ARG A CA 1
ATOM 696 C C . ARG A 1 93 ? -8.302 13.456 -8.410 1.00 51.00 93 ARG A C 1
ATOM 698 O O . ARG A 1 93 ? -9.527 13.506 -8.320 1.00 51.00 93 ARG A O 1
ATOM 705 N N . HIS A 1 94 ? -7.678 12.457 -9.041 1.00 52.19 94 HIS A N 1
ATOM 706 C CA . HIS A 1 94 ? -8.364 11.378 -9.773 1.00 52.19 94 HIS A CA 1
ATOM 707 C C . HIS A 1 94 ? -8.679 10.181 -8.868 1.00 52.19 94 HIS A C 1
ATOM 709 O O . HIS A 1 94 ? -8.429 9.016 -9.169 1.00 52.19 94 HIS A O 1
ATOM 715 N N . THR A 1 95 ? -9.235 10.483 -7.697 1.00 55.91 95 THR A N 1
ATOM 716 C CA . THR A 1 95 ? -9.265 9.543 -6.588 1.00 55.91 95 THR A CA 1
ATOM 717 C C . THR A 1 95 ? -10.516 8.673 -6.593 1.00 55.91 95 THR A C 1
ATOM 719 O O . THR A 1 95 ? -11.613 9.130 -6.263 1.00 55.91 95 THR A O 1
ATOM 7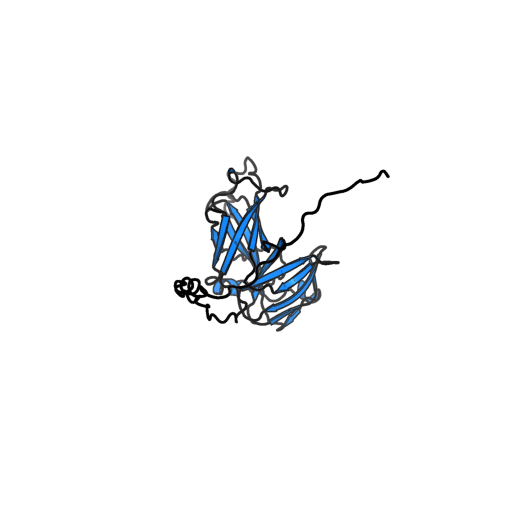22 N N . VAL A 1 96 ? -10.345 7.382 -6.881 1.00 62.31 96 VAL A N 1
ATOM 723 C CA . VAL A 1 96 ? -11.307 6.363 -6.449 1.00 62.31 96 VAL A CA 1
ATOM 724 C C . VAL A 1 96 ? -11.314 6.348 -4.925 1.00 62.31 96 VAL A C 1
ATOM 726 O O . VAL A 1 96 ? -10.266 6.378 -4.288 1.00 62.31 96 VAL A O 1
ATOM 729 N N . ARG A 1 97 ? -12.505 6.356 -4.335 1.00 70.12 97 ARG A N 1
ATOM 730 C CA . ARG A 1 97 ? -12.702 6.275 -2.891 1.00 70.12 97 ARG A CA 1
ATOM 731 C C . ARG A 1 97 ? -13.640 5.117 -2.637 1.00 70.12 97 ARG A C 1
ATOM 733 O O . ARG A 1 97 ? -14.774 5.146 -3.106 1.00 70.12 97 ARG A O 1
ATOM 740 N N . PHE A 1 98 ? -13.191 4.136 -1.877 1.00 72.00 98 PHE A N 1
ATOM 741 C CA . PHE A 1 98 ? -14.095 3.177 -1.262 1.00 72.00 98 PHE A CA 1
ATOM 742 C C . PHE A 1 98 ? -13.936 3.239 0.246 1.00 72.00 98 PHE A C 1
ATOM 744 O O . PHE A 1 98 ? -12.888 3.650 0.741 1.00 72.00 98 PHE A O 1
ATOM 751 N N . ARG A 1 99 ? -15.030 2.924 0.936 1.00 74.12 99 ARG A N 1
A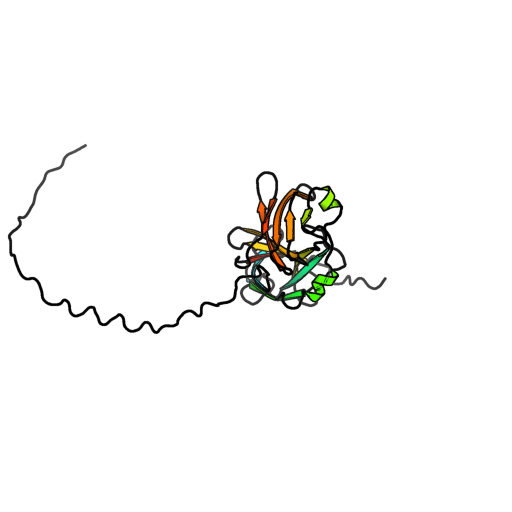TOM 752 C CA . ARG A 1 99 ? -15.194 3.098 2.374 1.00 74.12 99 ARG A CA 1
ATOM 753 C C . ARG A 1 99 ? -15.201 1.731 3.033 1.00 74.12 99 ARG A C 1
ATOM 755 O O . ARG A 1 99 ? -15.921 0.847 2.582 1.00 74.12 99 ARG A O 1
ATOM 762 N N . ALA A 1 100 ? -14.444 1.593 4.109 1.00 77.19 100 ALA A N 1
ATOM 763 C CA . ALA A 1 100 ? -14.545 0.459 5.014 1.00 77.19 100 ALA A CA 1
ATOM 764 C C . ALA A 1 100 ? -14.743 0.978 6.442 1.00 77.19 100 ALA A C 1
ATOM 766 O O . ALA A 1 100 ? -14.149 1.998 6.810 1.00 77.19 100 ALA A O 1
ATOM 767 N N . ARG A 1 101 ? -15.611 0.303 7.202 1.00 79.56 101 ARG A N 1
ATOM 768 C CA . ARG A 1 101 ? -15.984 0.672 8.571 1.00 79.56 101 ARG A CA 1
ATOM 769 C C . ARG A 1 101 ? -15.188 -0.169 9.560 1.00 79.56 101 ARG A C 1
ATOM 771 O O . ARG A 1 101 ? -15.074 -1.378 9.387 1.00 79.56 101 ARG A O 1
ATOM 778 N N . VAL A 1 102 ? -14.661 0.477 10.593 1.00 79.94 102 VAL A N 1
ATOM 779 C CA . VAL A 1 102 ? -14.043 -0.216 11.730 1.00 79.94 102 VAL A CA 1
ATOM 780 C C . VAL A 1 102 ? -15.145 -0.675 12.686 1.00 79.94 102 VAL A C 1
ATOM 782 O O . VAL A 1 102 ? -15.954 0.138 13.128 1.00 79.94 102 VAL A O 1
ATOM 785 N N . GLU A 1 103 ? -15.192 -1.973 12.964 1.00 77.56 103 GLU A N 1
ATOM 786 C CA . GLU A 1 103 ? -16.147 -2.610 13.872 1.00 77.56 103 GLU A CA 1
ATOM 787 C C . GLU A 1 103 ? -15.771 -2.393 15.347 1.00 77.56 103 GLU A C 1
ATOM 789 O O . GLU A 1 103 ? -14.639 -2.027 15.696 1.00 77.56 103 GLU A O 1
ATOM 794 N N . GLU A 1 104 ? -16.731 -2.650 16.238 1.00 69.38 104 GLU A N 1
ATOM 795 C CA . GLU A 1 104 ? -16.503 -2.660 17.682 1.00 69.38 104 GLU A CA 1
ATOM 796 C C . GLU A 1 104 ? -15.434 -3.713 18.029 1.00 69.38 104 GLU A C 1
ATOM 798 O O . GLU A 1 104 ? -15.535 -4.873 17.643 1.00 69.38 104 GLU A O 1
ATOM 803 N N . GLY A 1 105 ? -14.361 -3.291 18.704 1.00 72.94 105 GLY A N 1
ATOM 804 C CA . GLY A 1 105 ? -13.153 -4.107 18.902 1.00 72.94 105 GLY A CA 1
ATOM 805 C C . GLY A 1 105 ? -11.960 -3.693 18.033 1.00 72.94 105 GLY A C 1
ATOM 806 O O . GLY A 1 105 ? -10.867 -4.222 18.218 1.00 72.94 105 GLY A O 1
ATOM 807 N N . GLY A 1 106 ? -12.128 -2.706 17.145 1.00 82.25 106 GLY A N 1
ATOM 808 C CA . GLY A 1 106 ? -11.023 -2.138 16.370 1.00 82.25 106 GLY A CA 1
ATOM 809 C C . GLY A 1 106 ? -10.595 -3.024 15.206 1.00 82.25 106 GLY A C 1
ATOM 810 O O . GLY A 1 106 ? -9.426 -3.016 14.836 1.00 82.25 106 GLY A O 1
ATOM 811 N N . VAL A 1 107 ? -11.516 -3.804 14.644 1.00 86.31 107 VAL A N 1
ATOM 812 C CA . VAL A 1 107 ? -11.252 -4.658 13.482 1.00 86.31 107 VAL A CA 1
ATOM 813 C C . VAL A 1 107 ? -11.832 -4.004 12.237 1.00 86.31 107 VAL A C 1
ATOM 815 O O . VAL A 1 107 ? -12.952 -3.504 12.243 1.00 86.31 107 VAL A O 1
ATOM 818 N N . LEU A 1 108 ? -11.057 -3.997 11.161 1.00 87.75 108 LEU A N 1
ATOM 819 C CA . LEU A 1 108 ? -11.470 -3.541 9.846 1.00 87.75 108 LEU A CA 1
ATOM 820 C C . LEU A 1 108 ? -11.550 -4.727 8.895 1.00 87.75 108 LEU A C 1
ATOM 822 O O . LEU A 1 108 ? -10.562 -5.437 8.711 1.00 87.75 108 LEU A O 1
ATOM 826 N N . ASN A 1 109 ? -12.689 -4.850 8.224 1.00 87.44 109 ASN A N 1
ATOM 827 C CA . ASN A 1 109 ? -12.891 -5.781 7.125 1.00 87.44 109 ASN A CA 1
ATOM 828 C C . ASN A 1 109 ? -12.895 -5.010 5.802 1.00 87.44 109 ASN A C 1
ATOM 830 O O . ASN A 1 109 ? -13.666 -4.065 5.628 1.00 87.44 109 ASN A O 1
ATOM 834 N N . VAL A 1 110 ? -12.022 -5.399 4.872 1.00 86.75 110 VAL A N 1
ATOM 835 C CA . VAL A 1 110 ? -11.915 -4.776 3.548 1.00 86.75 110 VAL A CA 1
ATOM 836 C C . VAL A 1 110 ? -12.230 -5.806 2.475 1.00 86.75 110 VAL A C 1
ATOM 838 O O . VAL A 1 110 ? -11.521 -6.800 2.349 1.00 86.75 110 VAL A O 1
ATOM 841 N N . ASP A 1 111 ? -13.257 -5.533 1.672 1.00 87.44 111 ASP A N 1
ATOM 842 C CA . ASP A 1 111 ? -13.593 -6.295 0.467 1.00 87.44 111 ASP A CA 1
ATOM 843 C C . ASP A 1 111 ? -13.135 -5.525 -0.782 1.00 87.44 111 ASP A C 1
ATOM 845 O O . ASP A 1 111 ? -13.494 -4.363 -0.985 1.00 87.44 111 ASP A O 1
ATOM 849 N N . LEU A 1 112 ? -12.320 -6.176 -1.613 1.00 87.00 112 LEU A N 1
ATOM 850 C CA . LEU A 1 112 ? -11.758 -5.625 -2.848 1.00 87.00 112 LEU A CA 1
ATOM 851 C C . LEU A 1 112 ? -12.415 -6.225 -4.108 1.00 87.00 112 LEU A C 1
ATOM 853 O O . LEU A 1 112 ? -12.089 -5.828 -5.228 1.00 87.00 112 LEU A O 1
ATOM 857 N N . SER A 1 113 ? -13.346 -7.171 -3.965 1.00 81.94 113 SER A N 1
ATOM 858 C CA . SER A 1 113 ? -13.934 -7.917 -5.087 1.00 81.94 113 SER A CA 1
ATOM 859 C C . SER A 1 113 ? -14.741 -7.043 -6.060 1.00 81.94 113 SER A C 1
ATOM 861 O O . SER A 1 113 ? -14.813 -7.337 -7.255 1.00 81.94 113 SER A O 1
ATOM 863 N N . GLY A 1 114 ? -15.305 -5.929 -5.583 1.00 79.50 114 GLY A N 1
ATOM 864 C CA . GLY A 1 114 ? -16.140 -5.023 -6.378 1.00 79.50 114 GLY A CA 1
ATOM 865 C C . GLY A 1 114 ? -15.396 -3.896 -7.104 1.00 79.50 114 GLY A C 1
ATOM 866 O O . GLY A 1 114 ? -15.986 -3.230 -7.958 1.00 79.50 114 GLY A O 1
ATOM 867 N N . ILE A 1 115 ? -14.117 -3.665 -6.794 1.00 81.25 115 ILE A N 1
ATOM 868 C CA . ILE A 1 115 ? -13.416 -2.430 -7.192 1.00 81.25 115 ILE A CA 1
ATOM 869 C C . ILE A 1 115 ? -12.473 -2.593 -8.391 1.00 81.25 115 ILE A C 1
ATOM 871 O O . ILE A 1 115 ? -11.978 -1.593 -8.903 1.00 81.25 115 ILE A O 1
ATOM 875 N N . ASP A 1 116 ? -12.287 -3.804 -8.924 1.00 82.75 116 ASP A N 1
ATOM 876 C CA . ASP A 1 116 ? -11.456 -4.056 -10.118 1.00 82.75 116 ASP A CA 1
ATOM 877 C C . ASP A 1 116 ? -11.810 -3.147 -11.300 1.00 82.75 116 ASP A C 1
ATOM 879 O O . ASP A 1 116 ? -10.939 -2.594 -11.973 1.00 82.75 116 ASP A O 1
ATOM 883 N N . ARG A 1 117 ? -13.113 -2.992 -11.573 1.00 81.19 117 ARG A N 1
ATOM 884 C CA . ARG A 1 117 ? -13.592 -2.148 -12.677 1.00 81.19 117 ARG A CA 1
ATOM 885 C C . ARG A 1 117 ? -13.229 -0.682 -12.468 1.00 81.19 117 ARG A C 1
ATOM 887 O O . ARG A 1 117 ? -12.910 -0.010 -13.440 1.00 81.19 117 ARG A O 1
ATOM 894 N N . MET A 1 118 ? -13.247 -0.217 -11.221 1.00 79.88 118 MET A N 1
ATOM 895 C CA . MET A 1 118 ? -12.845 1.143 -10.872 1.00 79.88 118 MET A CA 1
ATOM 896 C C . MET A 1 118 ? -11.330 1.307 -10.968 1.00 79.88 118 MET A C 1
ATOM 898 O O . MET A 1 118 ? -10.862 2.307 -11.495 1.00 79.88 118 MET A O 1
ATOM 902 N N . MET A 1 119 ? -10.550 0.311 -10.538 1.00 83.44 119 MET A N 1
ATOM 903 C CA . MET A 1 119 ? -9.091 0.374 -10.646 1.00 83.44 119 MET A CA 1
ATOM 904 C C . MET A 1 119 ? -8.639 0.553 -12.091 1.00 83.44 119 MET A C 1
ATOM 906 O O . MET A 1 119 ? -7.726 1.329 -12.347 1.00 83.44 119 MET A O 1
ATOM 910 N N . ARG A 1 120 ? -9.326 -0.069 -13.057 1.00 82.44 120 ARG A N 1
ATOM 911 C CA . ARG A 1 120 ? -9.003 0.080 -14.484 1.00 82.44 120 ARG A CA 1
ATOM 912 C C . ARG A 1 120 ? -9.007 1.522 -14.994 1.00 82.44 120 ARG A C 1
ATOM 914 O O . ARG A 1 120 ? -8.336 1.782 -15.985 1.00 82.44 120 ARG A O 1
ATOM 921 N N . THR A 1 121 ? -9.724 2.446 -14.350 1.00 80.69 121 THR A N 1
ATOM 922 C CA . THR A 1 121 ? -9.766 3.854 -14.779 1.00 80.69 121 THR A CA 1
ATOM 923 C C . THR A 1 121 ? -8.604 4.691 -14.248 1.00 80.69 121 THR A C 1
ATOM 925 O O . THR A 1 121 ? -8.458 5.826 -14.676 1.00 80.69 121 THR A O 1
ATOM 928 N N . VAL A 1 122 ? -7.810 4.154 -13.317 1.00 79.81 122 VAL A N 1
ATOM 929 C CA . VAL A 1 122 ? -6.698 4.845 -12.630 1.00 79.81 122 VAL A CA 1
ATOM 930 C C . VAL A 1 122 ? -5.363 4.107 -12.794 1.00 79.81 122 VAL A C 1
ATOM 932 O O . VAL A 1 122 ? -4.373 4.407 -12.126 1.00 79.81 122 VAL A O 1
ATOM 935 N N . LEU A 1 123 ? -5.329 3.092 -13.660 1.00 86.56 123 LEU A N 1
ATOM 936 C CA . LEU A 1 123 ? -4.104 2.387 -14.008 1.00 86.56 123 LEU A CA 1
ATOM 937 C C . LEU A 1 123 ? -3.266 3.230 -14.957 1.00 86.56 123 LEU A C 1
ATOM 939 O O . LEU A 1 123 ? -3.754 3.719 -15.974 1.00 86.56 123 LEU A O 1
ATOM 943 N N . ALA A 1 124 ? -1.974 3.323 -14.662 1.00 87.56 124 ALA A N 1
ATOM 944 C CA . ALA A 1 124 ? -1.023 3.961 -15.553 1.00 87.56 124 ALA A CA 1
ATOM 945 C C . ALA A 1 124 ? 0.283 3.173 -15.613 1.00 87.56 124 ALA A C 1
ATOM 947 O O . ALA A 1 124 ? 0.597 2.355 -14.746 1.00 87.56 124 ALA A O 1
ATOM 948 N N . TYR A 1 125 ? 1.049 3.423 -16.669 1.00 90.56 125 TYR A N 1
ATOM 949 C CA . TYR A 1 125 ? 2.412 2.918 -16.784 1.00 90.56 125 TYR A CA 1
ATOM 950 C C . TYR A 1 125 ? 3.313 3.537 -15.713 1.00 90.56 125 TYR A C 1
ATOM 952 O O . TYR A 1 125 ? 3.003 4.595 -15.159 1.00 90.56 125 TYR A O 1
ATOM 960 N N . LEU A 1 126 ? 4.476 2.923 -15.484 1.00 88.50 126 LEU A N 1
ATOM 961 C CA . LEU A 1 126 ? 5.515 3.535 -14.661 1.00 88.50 126 LEU A CA 1
ATOM 962 C C . LEU A 1 126 ? 5.837 4.958 -15.164 1.00 88.50 126 LEU A C 1
ATOM 964 O O . LEU A 1 126 ? 6.180 5.121 -16.344 1.00 88.50 126 LEU A O 1
ATOM 968 N N . PRO A 1 127 ? 5.773 5.984 -14.291 1.00 85.19 127 PRO A N 1
ATOM 969 C CA . PRO A 1 127 ? 6.097 7.353 -14.654 1.00 85.19 127 PRO A CA 1
ATOM 970 C C . PRO A 1 127 ? 7.508 7.456 -15.227 1.00 85.19 127 PRO A C 1
ATOM 972 O O . PRO A 1 127 ? 8.425 6.764 -14.777 1.00 85.19 127 PRO A O 1
ATOM 975 N N . LEU A 1 128 ? 7.711 8.379 -16.172 1.00 85.94 128 LEU A N 1
ATOM 976 C CA . LEU A 1 128 ? 9.012 8.568 -16.820 1.00 85.94 128 LEU A CA 1
ATOM 977 C C . LEU A 1 128 ? 10.141 8.762 -15.797 1.00 85.94 128 LEU A C 1
ATOM 979 O O . LEU A 1 128 ? 11.179 8.127 -15.930 1.00 85.94 128 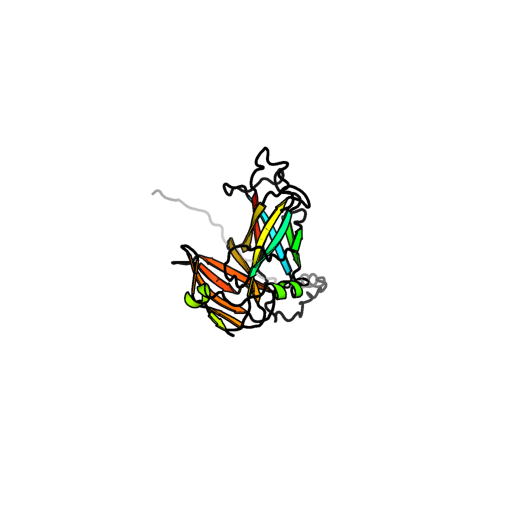LEU A O 1
ATOM 983 N N . LYS A 1 129 ? 9.905 9.556 -14.742 1.00 85.06 129 LYS A N 1
ATOM 984 C CA . LYS A 1 129 ? 10.876 9.787 -13.661 1.00 85.06 129 LYS A CA 1
ATOM 985 C C . LYS A 1 129 ? 11.309 8.488 -12.968 1.00 85.06 129 LYS A C 1
ATOM 987 O O . LYS A 1 129 ? 12.494 8.315 -12.700 1.00 85.06 129 LYS A O 1
ATOM 992 N N . ALA A 1 130 ? 10.369 7.580 -12.696 1.00 86.75 130 ALA A N 1
ATOM 993 C CA . ALA A 1 130 ? 10.676 6.284 -12.091 1.00 86.75 130 ALA A CA 1
ATOM 994 C C . ALA A 1 130 ? 11.515 5.425 -13.047 1.00 86.75 130 ALA A C 1
ATOM 996 O O . ALA A 1 130 ? 12.531 4.861 -12.647 1.00 86.75 130 ALA A O 1
ATOM 997 N N . ARG A 1 131 ? 11.142 5.411 -14.333 1.00 87.88 131 ARG A N 1
ATOM 998 C CA . ARG A 1 131 ? 11.864 4.677 -15.379 1.00 87.88 131 ARG A CA 1
ATOM 999 C C . ARG A 1 131 ? 13.296 5.161 -15.577 1.00 87.88 131 ARG A C 1
ATOM 1001 O O . ARG A 1 131 ? 14.217 4.353 -15.633 1.00 87.88 131 ARG A O 1
ATOM 1008 N N . THR A 1 132 ? 13.497 6.475 -15.669 1.00 87.62 132 THR A N 1
ATOM 1009 C CA . THR A 1 132 ? 14.836 7.066 -15.803 1.00 87.62 132 THR A CA 1
ATOM 1010 C C . THR A 1 132 ? 15.669 6.907 -14.533 1.00 87.62 132 THR A C 1
ATOM 1012 O O . THR A 1 132 ? 16.890 6.892 -14.622 1.00 87.62 132 THR A O 1
ATOM 1015 N N . GLY A 1 133 ? 15.022 6.756 -13.371 1.00 85.81 133 GLY A N 1
ATOM 1016 C CA . GLY A 1 133 ? 15.667 6.453 -12.090 1.00 85.81 133 GLY A CA 1
ATOM 1017 C C . GLY A 1 133 ? 16.133 5.000 -11.935 1.00 85.81 133 GLY A C 1
ATOM 1018 O O . GLY A 1 133 ? 16.805 4.688 -10.959 1.00 85.81 133 GLY A O 1
ATOM 1019 N N . GLY A 1 134 ? 15.816 4.124 -12.895 1.00 91.94 134 GLY A N 1
ATOM 1020 C CA . GLY A 1 134 ? 16.260 2.729 -12.911 1.00 91.94 134 GLY A CA 1
ATOM 1021 C C . GLY A 1 134 ? 15.168 1.701 -12.616 1.00 91.94 134 GLY A C 1
ATOM 1022 O O . GLY A 1 134 ? 15.442 0.508 -12.730 1.00 91.94 134 GLY A O 1
ATOM 1023 N N . LEU A 1 135 ? 13.944 2.127 -12.293 1.00 93.56 135 LEU A N 1
ATOM 1024 C CA . LEU A 1 135 ? 12.816 1.223 -12.081 1.00 93.56 135 LEU A CA 1
ATOM 1025 C C . LEU A 1 135 ? 12.256 0.733 -13.420 1.00 93.56 135 LEU A C 1
ATOM 1027 O O . LEU A 1 135 ? 12.039 1.516 -14.345 1.00 93.56 135 LEU A O 1
ATOM 1031 N N . ARG A 1 136 ? 11.988 -0.563 -13.538 1.00 95.06 136 ARG A N 1
ATOM 1032 C CA . ARG A 1 136 ? 11.480 -1.191 -14.761 1.00 95.06 136 ARG A CA 1
ATOM 1033 C C . ARG A 1 136 ? 10.313 -2.109 -14.448 1.00 95.06 136 ARG A C 1
ATOM 1035 O O . ARG A 1 136 ? 10.157 -2.561 -13.316 1.00 95.06 136 ARG A O 1
ATOM 1042 N N . SER A 1 137 ? 9.510 -2.380 -15.469 1.00 95.75 137 SER A N 1
ATOM 1043 C CA . SER A 1 137 ? 8.478 -3.406 -15.426 1.00 95.75 137 SER A CA 1
ATOM 1044 C C . SER A 1 137 ? 8.622 -4.358 -16.605 1.00 95.75 137 SER A C 1
ATOM 1046 O O . SER A 1 137 ? 8.953 -3.938 -17.714 1.00 95.75 137 SER A O 1
ATOM 1048 N N . GLU A 1 138 ? 8.324 -5.627 -16.371 1.00 96.69 138 GLU A N 1
ATOM 1049 C CA . GLU A 1 138 ? 8.248 -6.670 -17.385 1.00 96.69 138 GLU A CA 1
ATOM 1050 C C . GLU A 1 138 ? 6.869 -7.338 -17.300 1.00 96.69 138 GLU A C 1
ATOM 1052 O O . GLU A 1 138 ? 6.563 -7.954 -16.284 1.00 96.69 138 GLU A O 1
ATOM 1057 N N . PRO A 1 139 ? 6.007 -7.213 -18.324 1.00 96.56 139 PRO A N 1
ATOM 1058 C CA . PRO A 1 139 ? 6.241 -6.486 -19.573 1.00 96.56 139 PRO A CA 1
ATOM 1059 C C . PRO A 1 139 ? 6.324 -4.958 -19.376 1.00 96.56 139 PRO A C 1
ATOM 1061 O O . PRO A 1 139 ? 5.740 -4.394 -18.452 1.00 96.56 139 PRO A O 1
ATOM 1064 N N . GLU A 1 140 ? 6.977 -4.252 -20.306 1.00 92.31 140 GLU A N 1
ATOM 1065 C CA . GLU A 1 140 ? 7.101 -2.779 -20.255 1.00 92.31 140 GLU A CA 1
ATOM 1066 C C . GLU A 1 140 ? 5.746 -2.051 -20.280 1.00 92.31 140 GLU A C 1
ATOM 1068 O O . GLU A 1 140 ? 5.626 -0.916 -19.826 1.00 92.31 140 GLU A O 1
ATOM 1073 N N . ARG A 1 141 ? 4.712 -2.710 -20.818 1.00 91.88 141 ARG A N 1
ATOM 1074 C CA . ARG A 1 141 ? 3.332 -2.203 -20.883 1.00 91.88 141 ARG A CA 1
ATOM 1075 C C . ARG A 1 141 ? 2.476 -2.602 -19.677 1.00 91.88 141 ARG A C 1
ATOM 1077 O O . ARG A 1 141 ? 1.255 -2.508 -19.753 1.00 91.88 141 ARG A O 1
ATOM 1084 N N . MET A 1 142 ? 3.086 -3.087 -18.603 1.00 94.56 142 MET A N 1
ATOM 1085 C CA . MET A 1 142 ? 2.384 -3.316 -17.346 1.00 94.56 142 MET A CA 1
ATOM 1086 C C . MET A 1 142 ? 1.902 -1.981 -16.771 1.00 94.56 142 MET A C 1
ATOM 1088 O O . MET A 1 142 ? 2.642 -0.993 -16.759 1.00 94.56 142 MET A O 1
ATOM 1092 N N . GLN A 1 143 ? 0.656 -1.952 -16.312 1.00 93.19 143 GLN A N 1
ATOM 1093 C CA . GLN A 1 143 ? 0.065 -0.797 -15.651 1.00 93.19 143 GLN A CA 1
ATOM 1094 C C . GLN A 1 143 ? -0.202 -1.110 -14.186 1.00 93.19 143 GLN A C 1
ATOM 1096 O O . GLN A 1 143 ? -0.605 -2.218 -13.822 1.00 93.19 143 GLN A O 1
ATOM 1101 N N . LEU A 1 144 ? 0.032 -0.110 -13.345 1.00 92.25 144 LEU A N 1
ATOM 1102 C CA . LEU A 1 144 ? 0.025 -0.244 -11.900 1.00 92.25 144 LEU A CA 1
ATOM 1103 C C . LEU A 1 144 ? -0.749 0.908 -11.267 1.00 92.25 144 LEU A C 1
ATOM 1105 O O . LEU A 1 144 ? -0.801 2.022 -11.798 1.00 92.25 144 LEU A O 1
ATOM 1109 N N . ALA A 1 145 ? -1.296 0.639 -10.090 1.00 89.56 145 ALA A N 1
ATOM 1110 C CA . ALA A 1 145 ? -1.806 1.659 -9.191 1.00 89.56 145 ALA A CA 1
ATOM 1111 C C . ALA A 1 145 ? -1.520 1.251 -7.746 1.00 89.56 145 ALA A C 1
ATOM 1113 O O . ALA A 1 145 ? -1.699 0.093 -7.373 1.00 89.56 145 ALA A O 1
ATOM 1114 N N . ARG A 1 146 ? -1.105 2.199 -6.908 1.00 87.75 146 ARG A N 1
ATOM 1115 C CA . ARG A 1 146 ? -0.980 1.978 -5.461 1.00 87.75 146 ARG A CA 1
ATOM 1116 C C . ARG A 1 146 ? -2.164 2.586 -4.743 1.00 87.75 146 ARG A C 1
ATOM 1118 O O . ARG A 1 146 ? -2.528 3.718 -5.039 1.00 87.75 146 ARG A O 1
ATOM 1125 N N . LEU A 1 147 ? -2.688 1.889 -3.744 1.00 85.38 147 LEU A N 1
ATOM 1126 C CA . LEU A 1 147 ? -3.715 2.424 -2.864 1.00 85.38 147 LEU A CA 1
ATOM 1127 C C . LEU A 1 147 ? -3.077 3.006 -1.599 1.00 85.38 147 LEU A C 1
ATOM 1129 O O . LEU A 1 147 ? -2.307 2.344 -0.903 1.00 85.38 147 LEU A O 1
ATOM 1133 N N . VAL A 1 148 ? -3.386 4.268 -1.315 1.00 81.12 148 VAL A N 1
ATOM 1134 C CA . VAL A 1 148 ? -3.019 4.963 -0.077 1.00 81.12 148 VAL A CA 1
ATOM 1135 C C . VAL A 1 148 ? -4.211 4.952 0.860 1.00 81.12 148 VAL A C 1
ATOM 1137 O O . VAL A 1 148 ? -5.303 5.344 0.465 1.00 81.12 148 VAL A O 1
ATOM 1140 N N . THR A 1 149 ? -3.996 4.547 2.103 1.00 80.38 149 THR A N 1
ATOM 1141 C CA . THR A 1 149 ? -5.020 4.547 3.144 1.00 80.38 149 THR A CA 1
ATOM 1142 C C . THR A 1 149 ? -5.087 5.898 3.846 1.00 80.38 149 THR A C 1
ATOM 1144 O O . THR A 1 149 ? -4.073 6.426 4.298 1.00 80.38 149 THR A O 1
ATOM 1147 N N . LEU A 1 150 ? -6.288 6.446 3.978 1.00 78.62 150 LEU A N 1
ATOM 1148 C CA . LEU A 1 150 ? -6.607 7.557 4.870 1.00 78.62 150 LEU A CA 1
ATOM 1149 C C . LEU A 1 150 ? -7.760 7.143 5.770 1.00 78.62 150 LEU A C 1
ATOM 1151 O O . LEU A 1 150 ? -8.650 6.424 5.335 1.00 78.62 150 LEU A O 1
ATOM 1155 N N . ALA A 1 151 ? -7.770 7.628 6.999 1.00 78.00 151 ALA A N 1
ATOM 1156 C CA . ALA A 1 151 ? -8.873 7.450 7.925 1.00 78.00 151 ALA A CA 1
ATOM 1157 C C . ALA A 1 151 ? -9.622 8.781 8.082 1.00 78.00 151 ALA A C 1
ATOM 1159 O O . ALA A 1 151 ? -9.010 9.842 8.199 1.00 78.00 151 ALA A O 1
ATOM 1160 N N . LEU A 1 152 ? -10.949 8.720 8.059 1.00 74.75 152 LEU A N 1
ATOM 1161 C CA . LEU A 1 152 ? -11.845 9.848 8.287 1.00 74.75 152 LEU A CA 1
ATOM 1162 C C . LEU A 1 152 ? -12.779 9.528 9.451 1.00 74.75 152 LEU A C 1
ATOM 1164 O O . LEU A 1 152 ? -13.319 8.424 9.524 1.00 74.75 152 LEU A O 1
ATOM 1168 N N . GLU A 1 153 ? -12.990 10.498 10.333 1.00 70.31 153 GLU A N 1
ATOM 1169 C CA . GLU A 1 153 ? -13.955 10.394 11.430 1.00 70.31 153 GLU A CA 1
ATOM 1170 C C . GLU A 1 153 ? -15.372 10.790 10.958 1.00 70.31 153 GLU A C 1
ATOM 1172 O O . GLU A 1 153 ? -15.603 11.931 10.554 1.00 70.31 153 GLU A O 1
ATOM 1177 N N . GLY A 1 154 ? -16.325 9.846 11.020 1.00 63.88 154 GLY A N 1
ATOM 1178 C CA . GLY A 1 154 ? -17.748 10.050 10.684 1.00 63.88 154 GLY A CA 1
ATOM 1179 C C . GLY A 1 154 ? -18.103 10.136 9.184 1.00 63.88 154 GLY A C 1
ATOM 1180 O O . GLY A 1 154 ? -17.237 10.204 8.316 1.00 63.88 154 GLY A O 1
ATOM 1181 N N . GLU A 1 155 ? -19.410 10.129 8.869 1.00 54.72 155 GLU A N 1
ATOM 1182 C CA . GLU A 1 155 ? -19.921 10.181 7.481 1.00 54.72 155 GLU A CA 1
ATOM 1183 C C . GLU A 1 155 ? -20.022 11.603 6.887 1.00 54.72 155 GLU A C 1
ATOM 1185 O O . GLU A 1 155 ? -19.992 11.747 5.661 1.00 54.72 155 GLU A O 1
ATOM 1190 N N . SER A 1 156 ? -20.131 12.642 7.733 1.00 50.66 156 SER A N 1
ATOM 1191 C CA . SER A 1 156 ? -20.596 13.987 7.320 1.00 50.66 156 SER A CA 1
ATOM 1192 C C . SER A 1 156 ? -19.925 15.180 8.033 1.00 50.66 156 SER A C 1
ATOM 1194 O O . SER A 1 156 ? -20.343 16.319 7.828 1.00 50.66 156 SER A O 1
ATOM 1196 N N . ALA A 1 157 ? -18.933 14.966 8.904 1.00 45.44 157 ALA A N 1
ATOM 1197 C CA . ALA A 1 157 ? -18.323 16.034 9.710 1.00 45.44 157 ALA A CA 1
ATOM 1198 C C . ALA A 1 157 ? -17.116 16.694 9.001 1.00 45.44 157 ALA A C 1
ATOM 1200 O O . ALA A 1 157 ? -16.439 16.028 8.215 1.00 45.44 157 ALA A O 1
ATOM 1201 N N . PRO A 1 158 ? -16.809 17.987 9.261 1.00 45.97 158 PRO A N 1
ATOM 1202 C CA . PRO A 1 158 ? -15.622 18.638 8.712 1.00 45.97 158 PRO A CA 1
ATOM 1203 C C . PRO A 1 158 ? -14.370 17.885 9.182 1.00 45.97 158 PRO A C 1
ATOM 1205 O O . PRO A 1 158 ? -14.090 17.772 10.371 1.00 45.97 158 PRO A O 1
ATOM 1208 N N . TYR A 1 159 ? -13.680 17.315 8.203 1.00 50.41 159 TYR A N 1
ATOM 1209 C CA . TYR A 1 159 ? -12.680 16.260 8.302 1.00 50.41 159 TYR A CA 1
ATOM 1210 C C . TYR A 1 159 ? -11.628 16.466 9.403 1.00 50.41 159 TYR A C 1
ATOM 1212 O O . TYR A 1 159 ? -10.803 17.377 9.317 1.00 50.41 159 TYR A O 1
ATOM 1220 N N . ARG A 1 160 ? -11.530 15.524 10.348 1.00 60.47 160 ARG A N 1
ATOM 1221 C CA . ARG A 1 160 ? -10.219 15.170 10.901 1.00 60.47 160 ARG A CA 1
ATOM 1222 C C . ARG A 1 160 ? -9.604 14.153 9.943 1.00 60.47 160 ARG A C 1
ATOM 1224 O O . ARG A 1 160 ? -10.053 13.014 9.847 1.00 60.47 160 ARG A O 1
ATOM 1231 N N . VAL A 1 161 ? -8.647 14.605 9.133 1.00 58.56 161 VAL A N 1
ATOM 1232 C CA . VAL A 1 161 ? -7.890 13.705 8.258 1.00 58.56 161 VAL A CA 1
ATOM 1233 C C . VAL A 1 161 ? -6.883 12.971 9.123 1.00 58.56 161 VAL A C 1
ATOM 1235 O O . VAL A 1 161 ? -5.991 13.586 9.710 1.00 58.56 161 VAL A O 1
ATOM 1238 N N . HIS A 1 162 ? -7.024 11.657 9.175 1.00 67.06 162 HIS A N 1
ATOM 1239 C CA . HIS A 1 162 ? -6.112 10.781 9.877 1.00 67.06 162 HIS A CA 1
ATOM 1240 C C . HIS A 1 162 ? -5.233 10.069 8.859 1.00 67.06 162 HIS A C 1
ATOM 1242 O O . HIS A 1 162 ? -5.723 9.402 7.943 1.00 67.06 162 HIS A O 1
ATOM 1248 N N . ALA A 1 163 ? -3.916 10.220 8.991 1.00 70.94 163 ALA A N 1
ATOM 1249 C CA . ALA A 1 163 ? -3.004 9.383 8.229 1.00 70.94 163 ALA A CA 1
ATOM 1250 C C . ALA A 1 163 ? -3.204 7.940 8.700 1.00 70.94 163 ALA A C 1
ATOM 1252 O O . ALA A 1 163 ? -3.140 7.668 9.899 1.00 70.94 163 ALA A O 1
ATOM 1253 N N . ALA A 1 164 ? -3.478 7.040 7.759 1.00 80.56 164 ALA A N 1
ATOM 1254 C CA . ALA A 1 164 ? -3.607 5.624 8.035 1.00 80.56 164 ALA A CA 1
ATOM 1255 C C . ALA A 1 164 ? -2.479 4.884 7.319 1.00 80.56 164 ALA A C 1
ATOM 1257 O O . ALA A 1 164 ? -2.243 5.094 6.128 1.00 80.56 164 ALA A O 1
ATOM 1258 N N . ARG A 1 165 ? -1.763 4.019 8.031 1.00 87.25 165 ARG A N 1
ATOM 1259 C CA . ARG A 1 165 ? -0.715 3.175 7.450 1.00 87.25 165 ARG A CA 1
ATOM 1260 C C . ARG A 1 165 ? -1.011 1.723 7.767 1.00 87.25 165 ARG A C 1
ATOM 1262 O O . ARG A 1 165 ? -1.154 1.377 8.935 1.00 87.25 165 ARG A O 1
ATOM 1269 N N . LEU A 1 166 ? -1.015 0.892 6.732 1.00 90.25 166 LEU A N 1
ATOM 1270 C CA . LEU A 1 166 ? -1.025 -0.557 6.867 1.00 90.25 166 LEU A CA 1
ATOM 1271 C C . LEU A 1 166 ? 0.388 -1.070 7.193 1.00 90.25 166 LEU A C 1
ATOM 1273 O O . LEU A 1 166 ? 1.388 -0.583 6.651 1.00 90.25 166 LEU A O 1
ATOM 1277 N N . ALA A 1 167 ? 0.467 -2.034 8.096 1.00 91.69 167 ALA A N 1
ATOM 1278 C CA . ALA A 1 167 ? 1.697 -2.654 8.554 1.00 91.69 167 ALA A CA 1
ATOM 1279 C C . ALA A 1 167 ? 1.477 -4.137 8.875 1.00 91.69 167 ALA A C 1
ATOM 1281 O O . ALA A 1 167 ? 0.353 -4.561 9.149 1.00 91.69 167 ALA A O 1
ATOM 1282 N N . ASP A 1 168 ? 2.561 -4.902 8.865 1.00 90.81 168 ASP A N 1
ATOM 1283 C CA . ASP A 1 168 ? 2.603 -6.242 9.441 1.00 90.81 168 ASP A CA 1
ATOM 1284 C C . ASP A 1 168 ? 2.432 -6.109 10.964 1.00 90.81 168 ASP A C 1
ATOM 1286 O O . ASP A 1 168 ? 3.149 -5.350 11.621 1.00 90.81 168 ASP A O 1
ATOM 1290 N N . ALA A 1 169 ? 1.454 -6.810 11.535 1.00 88.62 169 ALA A N 1
ATOM 1291 C CA . ALA A 1 169 ? 1.112 -6.719 12.950 1.00 88.62 169 ALA A CA 1
ATOM 1292 C C . ALA A 1 169 ? 2.181 -7.309 13.883 1.00 88.62 169 ALA A C 1
ATOM 1294 O O . ALA A 1 169 ? 2.151 -6.996 15.079 1.00 88.62 169 ALA A O 1
ATOM 1295 N N . ILE A 1 170 ? 3.072 -8.152 13.350 1.00 88.62 170 ILE A N 1
ATOM 1296 C CA . ILE A 1 170 ? 4.167 -8.830 14.048 1.00 88.62 170 ILE A CA 1
ATOM 1297 C C . ILE A 1 170 ? 5.484 -8.099 13.777 1.00 88.62 170 ILE A C 1
ATOM 1299 O O . ILE A 1 170 ? 6.145 -7.666 14.718 1.00 88.62 170 ILE A O 1
ATOM 1303 N N . ALA A 1 171 ? 5.867 -7.952 12.506 1.00 88.69 171 ALA A N 1
ATOM 1304 C CA . ALA A 1 171 ? 7.161 -7.381 12.129 1.00 88.69 171 ALA A CA 1
ATOM 1305 C C . ALA A 1 171 ? 7.189 -5.844 12.190 1.00 88.69 171 ALA A C 1
ATOM 1307 O O . ALA A 1 171 ? 8.259 -5.247 12.258 1.00 88.69 171 ALA A O 1
ATOM 1308 N N . GLY A 1 172 ? 6.027 -5.181 12.135 1.00 88.75 172 GLY A N 1
ATOM 1309 C CA . GLY A 1 172 ? 5.923 -3.717 12.082 1.00 88.75 172 GLY A CA 1
ATOM 1310 C C . GLY A 1 172 ? 6.302 -3.101 10.727 1.00 88.75 172 GLY A C 1
ATOM 1311 O O . GLY A 1 172 ? 6.129 -1.891 10.523 1.00 88.75 172 GLY A O 1
ATOM 1312 N N . ASP A 1 173 ? 6.774 -3.924 9.786 1.00 91.69 173 ASP A N 1
ATOM 1313 C CA . ASP A 1 173 ? 7.083 -3.530 8.415 1.00 91.69 173 ASP A CA 1
ATOM 1314 C C . ASP A 1 173 ? 5.887 -2.844 7.761 1.00 91.69 173 ASP A C 1
ATOM 1316 O O . ASP A 1 173 ? 4.724 -3.173 8.009 1.00 91.69 173 ASP A O 1
ATOM 1320 N N . ARG A 1 174 ? 6.158 -1.869 6.893 1.00 91.75 174 ARG A N 1
ATOM 1321 C CA . ARG A 1 174 ? 5.090 -1.199 6.152 1.00 91.75 174 ARG A CA 1
ATOM 1322 C C . ARG A 1 174 ? 4.533 -2.154 5.104 1.00 91.75 174 ARG A C 1
ATOM 1324 O O . ARG A 1 174 ? 5.292 -2.720 4.325 1.00 91.75 174 ARG A O 1
ATOM 1331 N N . ILE A 1 175 ? 3.210 -2.226 5.015 1.00 92.50 175 ILE A N 1
ATOM 1332 C CA . ILE A 1 175 ? 2.520 -2.937 3.942 1.00 92.50 175 ILE A CA 1
ATOM 1333 C C . ILE A 1 175 ? 1.905 -1.922 2.982 1.00 92.50 175 ILE A C 1
ATOM 1335 O O . ILE A 1 175 ? 1.360 -0.888 3.379 1.00 92.50 175 ILE A O 1
ATOM 1339 N N . VAL A 1 176 ? 2.025 -2.202 1.692 1.00 91.06 176 VAL A N 1
ATOM 1340 C CA . VAL A 1 176 ? 1.479 -1.400 0.604 1.00 91.06 176 VAL A CA 1
ATOM 1341 C C . VAL A 1 176 ? 0.533 -2.269 -0.209 1.00 91.06 176 VAL A C 1
ATOM 1343 O O . VAL A 1 176 ? 0.901 -3.361 -0.623 1.00 91.06 176 VAL A O 1
ATOM 1346 N N . LEU A 1 177 ? -0.671 -1.765 -0.475 1.00 91.31 177 LEU A N 1
ATOM 1347 C CA . LEU A 1 177 ? -1.609 -2.412 -1.385 1.00 91.31 177 LEU A CA 1
ATOM 1348 C C . LEU A 1 177 ? -1.391 -1.873 -2.804 1.00 91.31 177 LEU A C 1
ATOM 1350 O O . LEU A 1 177 ? -1.515 -0.668 -3.049 1.00 91.31 177 LEU A O 1
ATOM 1354 N N . MET A 1 178 ? -1.062 -2.762 -3.734 1.00 91.94 178 MET A N 1
ATOM 1355 C CA . MET A 1 178 ? -0.818 -2.440 -5.138 1.00 91.94 178 MET A CA 1
ATOM 1356 C C . MET A 1 178 ? -1.760 -3.235 -6.036 1.00 91.94 178 MET A C 1
ATOM 1358 O O . MET A 1 178 ? -2.039 -4.397 -5.772 1.00 91.94 178 MET A O 1
ATOM 1362 N N . TYR A 1 179 ? -2.245 -2.612 -7.104 1.00 92.69 179 TYR A N 1
ATOM 1363 C CA . TYR A 1 179 ? -2.988 -3.267 -8.169 1.00 92.69 179 TYR A CA 1
ATOM 1364 C C . TYR A 1 179 ? -2.114 -3.385 -9.417 1.00 92.69 179 TYR A C 1
ATOM 1366 O O . TYR A 1 179 ? -1.537 -2.389 -9.861 1.00 92.69 179 TYR A O 1
ATOM 1374 N N . ALA A 1 180 ? -2.077 -4.580 -10.001 1.00 93.81 180 ALA A N 1
ATOM 1375 C CA . ALA A 1 180 ? -1.433 -4.882 -11.273 1.00 93.81 180 ALA A CA 1
ATOM 1376 C C . ALA A 1 180 ? -2.474 -5.262 -12.334 1.00 93.81 180 ALA A C 1
ATOM 1378 O O . ALA A 1 180 ? -3.383 -6.050 -12.075 1.00 93.81 180 ALA A O 1
ATOM 1379 N N . ASP A 1 181 ? -2.348 -4.726 -13.548 1.00 94.69 181 ASP A N 1
ATOM 1380 C CA . ASP A 1 181 ? -3.297 -5.002 -14.637 1.00 94.69 181 ASP A CA 1
ATOM 1381 C C . ASP A 1 181 ? -3.138 -6.396 -15.268 1.00 94.69 181 ASP A C 1
ATOM 1383 O O . ASP A 1 181 ? -4.054 -6.885 -15.934 1.00 94.69 181 ASP A O 1
ATOM 1387 N N . ARG A 1 182 ? -1.982 -7.031 -15.056 1.00 94.75 182 ARG A N 1
ATOM 1388 C CA . ARG A 1 182 ? -1.576 -8.328 -15.613 1.00 94.75 182 ARG A CA 1
ATOM 1389 C C . ARG A 1 182 ? -0.450 -8.957 -14.776 1.00 94.75 182 ARG A C 1
ATOM 1391 O O . ARG A 1 182 ? 0.171 -8.235 -13.997 1.00 94.75 182 ARG A O 1
ATOM 1398 N N . PRO A 1 183 ? -0.145 -10.255 -14.965 1.00 95.62 183 PRO A N 1
ATOM 1399 C CA . PRO A 1 183 ? 1.073 -10.850 -14.423 1.00 95.62 183 PRO A CA 1
ATOM 1400 C C . PRO A 1 183 ? 2.330 -10.153 -14.957 1.00 95.62 183 PRO A C 1
ATOM 1402 O O . PRO A 1 183 ? 2.377 -9.767 -16.129 1.00 95.62 183 PRO A O 1
ATOM 1405 N N . GLY A 1 184 ? 3.355 -10.021 -14.124 1.00 95.75 184 GLY A N 1
ATOM 1406 C CA . GLY A 1 184 ? 4.604 -9.372 -14.507 1.00 95.75 184 GLY A CA 1
ATOM 1407 C C . GLY A 1 184 ? 5.533 -9.140 -13.327 1.00 95.75 184 GLY A C 1
ATOM 1408 O O . GLY A 1 184 ? 5.273 -9.598 -12.224 1.00 95.75 184 GLY A O 1
ATOM 1409 N N . ARG A 1 185 ? 6.615 -8.400 -13.540 1.00 96.56 185 ARG A N 1
ATOM 1410 C CA . ARG A 1 185 ? 7.599 -8.067 -12.510 1.00 96.56 185 ARG A CA 1
ATOM 1411 C C . ARG A 1 185 ? 7.902 -6.581 -12.529 1.00 96.56 185 ARG A C 1
ATOM 1413 O O . ARG A 1 185 ? 8.008 -5.989 -13.598 1.00 96.56 185 ARG A O 1
ATOM 1420 N N . VAL A 1 186 ? 8.091 -5.989 -11.357 1.00 95.50 186 VAL A N 1
ATOM 1421 C CA . VAL A 1 186 ? 8.643 -4.642 -11.186 1.00 95.50 186 VAL A CA 1
ATOM 1422 C C . VAL A 1 186 ? 9.952 -4.764 -10.428 1.00 95.50 186 VAL A C 1
ATOM 1424 O O . VAL A 1 186 ? 9.990 -5.344 -9.344 1.00 95.50 186 VAL A O 1
ATOM 1427 N N . PHE A 1 187 ? 11.028 -4.229 -10.994 1.00 96.81 187 PHE A N 1
ATOM 1428 C CA . PHE A 1 187 ? 12.365 -4.380 -10.430 1.00 96.81 187 PHE A CA 1
ATOM 1429 C C . PHE A 1 187 ? 13.258 -3.171 -10.706 1.00 96.81 187 PHE A C 1
ATOM 1431 O O . PHE A 1 187 ? 12.980 -2.353 -11.586 1.00 96.81 187 PHE A O 1
ATOM 1438 N N . GLY A 1 188 ? 14.348 -3.068 -9.951 1.00 96.12 188 GLY A N 1
ATOM 1439 C CA . GLY A 1 188 ? 15.317 -1.980 -10.045 1.00 96.12 188 GLY A CA 1
ATOM 1440 C C . GLY A 1 188 ? 15.217 -1.033 -8.858 1.00 96.12 188 GLY A C 1
ATOM 1441 O O . GLY A 1 188 ? 14.817 -1.431 -7.766 1.00 96.12 188 GLY A O 1
ATOM 1442 N N . THR A 1 189 ? 15.590 0.225 -9.062 1.00 93.88 189 THR A N 1
ATOM 1443 C CA . THR A 1 189 ? 15.701 1.197 -7.971 1.00 93.88 189 THR A CA 1
ATOM 1444 C C . THR A 1 189 ? 14.823 2.408 -8.239 1.00 93.88 189 THR A C 1
ATOM 1446 O O . THR A 1 189 ? 14.717 2.879 -9.369 1.00 93.88 189 THR A O 1
ATOM 1449 N N . LEU A 1 190 ? 14.196 2.920 -7.185 1.00 90.31 190 LEU A N 1
ATOM 1450 C CA . LEU A 1 190 ? 13.432 4.156 -7.202 1.00 90.31 190 LEU A CA 1
ATOM 1451 C C . LEU A 1 190 ? 13.966 5.095 -6.122 1.00 90.31 190 LEU A C 1
ATOM 1453 O O . LEU A 1 190 ? 14.011 4.738 -4.948 1.00 90.31 190 LEU A O 1
ATOM 1457 N N . GLU A 1 191 ? 14.320 6.312 -6.514 1.00 88.56 191 GLU A N 1
ATOM 1458 C CA . GLU A 1 191 ? 14.708 7.373 -5.585 1.00 88.56 191 GLU A CA 1
ATOM 1459 C C . GLU A 1 191 ? 13.555 8.366 -5.437 1.00 88.56 191 GLU A C 1
ATOM 1461 O O . GLU A 1 191 ? 13.064 8.945 -6.415 1.00 88.56 191 GLU A O 1
ATOM 1466 N N . VAL A 1 192 ? 13.095 8.536 -4.200 1.00 82.88 192 VAL A N 1
ATOM 1467 C CA . VAL A 1 192 ? 12.036 9.477 -3.833 1.00 82.88 192 VAL A CA 1
ATOM 1468 C C . VAL A 1 192 ? 12.527 10.275 -2.640 1.00 82.88 192 VAL A C 1
ATOM 1470 O O . VAL A 1 192 ? 12.761 9.705 -1.578 1.00 82.88 192 VAL A O 1
ATOM 1473 N N . GLU A 1 193 ? 12.645 11.590 -2.821 1.00 85.25 193 GLU A N 1
ATOM 1474 C CA . GLU A 1 193 ? 13.185 12.493 -1.797 1.00 85.25 193 GLU A CA 1
ATOM 1475 C C . GLU A 1 193 ? 14.589 12.032 -1.367 1.00 85.25 193 GLU A C 1
ATOM 1477 O O . GLU A 1 193 ? 15.454 11.883 -2.228 1.00 85.25 193 GLU A O 1
ATOM 1482 N N . GLU A 1 194 ? 14.811 11.792 -0.077 1.00 86.62 194 GLU A N 1
ATOM 1483 C CA . GLU A 1 194 ? 16.090 11.335 0.488 1.00 86.62 194 GLU A CA 1
ATOM 1484 C C . GLU A 1 194 ? 16.151 9.807 0.655 1.00 86.62 194 GLU A C 1
ATOM 1486 O O . GLU A 1 194 ? 17.054 9.266 1.292 1.00 86.62 194 GLU A O 1
ATOM 1491 N N . HIS A 1 195 ? 15.177 9.086 0.095 1.00 90.00 195 HIS A N 1
ATOM 1492 C CA . HIS A 1 195 ? 15.036 7.650 0.280 1.00 90.00 195 HIS A CA 1
ATOM 1493 C C . HIS A 1 195 ? 15.213 6.882 -1.025 1.00 90.00 195 HIS A C 1
ATOM 1495 O O . HIS A 1 195 ? 14.671 7.231 -2.079 1.00 90.00 195 HIS A O 1
ATOM 1501 N N . ARG A 1 196 ? 15.936 5.767 -0.920 1.00 93.00 196 ARG A N 1
ATOM 1502 C CA . ARG A 1 196 ? 16.136 4.807 -1.999 1.00 93.00 196 ARG A CA 1
ATOM 1503 C C . ARG A 1 196 ? 15.317 3.551 -1.732 1.00 93.00 196 ARG A C 1
ATOM 1505 O O . ARG A 1 196 ? 15.364 2.998 -0.638 1.00 93.00 196 ARG A O 1
ATOM 1512 N N . TYR A 1 197 ? 14.590 3.101 -2.745 1.00 93.69 197 TYR A N 1
ATOM 1513 C CA . TYR A 1 197 ? 13.758 1.906 -2.702 1.00 93.69 197 TYR A CA 1
ATOM 1514 C C . TYR A 1 197 ? 14.255 0.894 -3.724 1.00 93.69 197 TYR A C 1
ATOM 1516 O O . TYR A 1 197 ? 14.387 1.215 -4.905 1.00 93.69 197 TYR A O 1
ATOM 1524 N N . PHE A 1 198 ? 14.499 -0.328 -3.273 1.00 95.69 198 PHE A N 1
ATOM 1525 C CA . PHE A 1 198 ? 14.923 -1.448 -4.097 1.00 95.69 198 PHE A CA 1
ATOM 1526 C C . PHE A 1 198 ? 13.718 -2.341 -4.356 1.00 95.69 198 PHE A C 1
ATOM 1528 O O . PHE A 1 198 ? 13.099 -2.842 -3.420 1.00 95.69 198 PHE A O 1
ATOM 1535 N N . TYR A 1 199 ? 13.378 -2.515 -5.624 1.00 95.56 199 TYR A N 1
ATOM 1536 C CA . TYR A 1 199 ? 12.271 -3.345 -6.062 1.00 95.56 199 TYR A CA 1
ATOM 1537 C C . TYR A 1 199 ? 12.790 -4.651 -6.631 1.00 95.56 199 TYR A C 1
ATOM 1539 O O . TYR A 1 199 ? 13.651 -4.664 -7.514 1.00 95.56 199 TYR A O 1
ATOM 1547 N N . ASP A 1 200 ? 12.187 -5.733 -6.163 1.00 94.50 200 ASP A N 1
ATOM 1548 C CA . ASP A 1 200 ? 12.173 -7.009 -6.854 1.00 94.50 200 ASP A CA 1
ATOM 1549 C C . ASP A 1 200 ? 10.857 -7.724 -6.531 1.00 94.50 200 ASP A C 1
ATOM 1551 O O . ASP A 1 200 ? 10.745 -8.468 -5.557 1.00 94.50 200 ASP A O 1
ATOM 1555 N N . VAL A 1 201 ? 9.815 -7.383 -7.290 1.00 95.50 201 VAL A N 1
ATOM 1556 C CA . VAL A 1 201 ? 8.438 -7.793 -7.011 1.00 95.50 201 VAL A CA 1
ATOM 1557 C C . VAL A 1 201 ? 7.858 -8.490 -8.227 1.00 95.50 201 VAL A C 1
ATOM 1559 O O . VAL A 1 201 ? 7.698 -7.871 -9.278 1.00 95.50 201 VAL A O 1
ATOM 1562 N N . GLU A 1 202 ? 7.496 -9.757 -8.066 1.00 95.62 202 GLU A N 1
ATOM 1563 C CA . GLU A 1 202 ? 6.751 -10.526 -9.056 1.00 95.62 202 GLU A CA 1
ATOM 1564 C C . GLU A 1 202 ? 5.258 -10.527 -8.712 1.00 95.62 202 GLU A C 1
ATOM 1566 O O . GLU A 1 202 ? 4.856 -10.778 -7.578 1.00 95.62 202 GLU A O 1
ATOM 1571 N N . PHE A 1 203 ? 4.436 -10.225 -9.708 1.00 94.38 203 PHE A N 1
ATOM 1572 C CA . PHE A 1 203 ? 2.985 -10.259 -9.660 1.00 94.38 203 PHE A CA 1
ATOM 1573 C C . PHE A 1 203 ? 2.523 -11.492 -10.444 1.00 94.38 203 PHE A C 1
ATOM 1575 O O . PHE A 1 203 ? 2.551 -11.468 -11.678 1.00 94.38 203 PHE A O 1
ATOM 1582 N N . PRO A 1 204 ? 2.076 -12.567 -9.774 1.00 93.25 204 PRO A N 1
ATOM 1583 C CA . PRO A 1 204 ? 1.699 -13.810 -10.452 1.00 93.25 204 PRO A CA 1
ATOM 1584 C C . PRO A 1 204 ? 0.398 -13.677 -11.259 1.00 93.25 204 PRO A C 1
ATOM 1586 O O . PRO A 1 204 ? 0.105 -14.490 -12.133 1.00 93.25 204 PRO A O 1
ATOM 1589 N N . SER A 1 205 ? -0.406 -12.651 -10.974 1.00 93.75 205 SER A N 1
ATOM 1590 C CA . SER A 1 205 ? -1.719 -12.442 -11.580 1.00 93.75 205 SER A CA 1
ATOM 1591 C C . SER A 1 205 ? -2.089 -10.959 -11.671 1.00 93.75 205 SER A C 1
ATOM 1593 O O . SER A 1 205 ? -1.472 -10.095 -11.044 1.00 93.75 205 SER A O 1
ATOM 1595 N N . ALA A 1 206 ? -3.127 -10.656 -12.454 1.00 93.06 206 ALA A N 1
ATOM 1596 C CA . ALA A 1 206 ? -3.793 -9.358 -12.389 1.00 93.06 206 ALA A CA 1
ATOM 1597 C C . ALA A 1 206 ? -4.613 -9.238 -11.094 1.00 93.06 206 ALA A C 1
ATOM 1599 O O . ALA A 1 206 ? -5.267 -10.199 -10.687 1.00 93.06 206 ALA A O 1
ATOM 1600 N N . GLY A 1 207 ? -4.657 -8.046 -10.504 1.00 93.31 207 GLY A N 1
ATOM 1601 C CA . GLY A 1 207 ? -5.453 -7.751 -9.314 1.00 93.31 207 GLY A CA 1
ATOM 1602 C C . GLY A 1 207 ? -4.642 -7.088 -8.208 1.00 93.31 207 GLY A C 1
ATOM 1603 O O . GLY A 1 207 ? -3.598 -6.491 -8.468 1.00 93.31 207 GLY A O 1
ATOM 1604 N N . PHE A 1 208 ? -5.148 -7.175 -6.978 1.00 92.50 208 PHE A N 1
ATOM 1605 C CA . PHE A 1 208 ? -4.510 -6.605 -5.795 1.00 92.50 208 PHE A CA 1
ATOM 1606 C C . PHE A 1 208 ? -3.463 -7.536 -5.194 1.00 92.50 208 PHE A C 1
ATOM 1608 O O . PHE A 1 208 ? -3.679 -8.741 -5.099 1.00 92.50 208 PHE A O 1
ATOM 1615 N N . HIS A 1 209 ? -2.378 -6.941 -4.717 1.00 93.31 209 HIS A N 1
ATOM 1616 C CA . HIS A 1 209 ? -1.229 -7.605 -4.117 1.00 93.31 209 HIS A CA 1
ATOM 1617 C C . HIS A 1 209 ? -0.737 -6.786 -2.923 1.00 93.31 209 HIS A C 1
ATOM 1619 O O . HIS A 1 209 ? -0.754 -5.549 -2.967 1.00 93.31 209 HIS A O 1
ATOM 1625 N N . LEU A 1 210 ? -0.306 -7.464 -1.859 1.00 93.19 210 LEU A N 1
ATOM 1626 C CA . LEU A 1 210 ? 0.364 -6.826 -0.729 1.00 93.19 210 LEU A CA 1
ATOM 1627 C C . LEU A 1 210 ? 1.865 -6.817 -0.992 1.00 93.19 210 LEU A C 1
ATOM 1629 O O . LEU A 1 210 ? 2.438 -7.817 -1.412 1.00 93.19 210 LEU A O 1
ATOM 1633 N N . LEU A 1 211 ? 2.494 -5.674 -0.750 1.00 94.25 211 LEU A N 1
ATOM 1634 C CA . LEU A 1 211 ? 3.937 -5.513 -0.829 1.00 94.25 211 LEU A CA 1
ATOM 1635 C C . LEU A 1 211 ? 4.465 -5.116 0.544 1.00 94.25 211 LEU A C 1
ATOM 1637 O O . LEU A 1 211 ? 3.982 -4.144 1.133 1.00 94.25 211 LEU A O 1
ATOM 1641 N N . ARG A 1 212 ? 5.478 -5.826 1.028 1.00 93.75 212 ARG A N 1
ATOM 1642 C CA . ARG A 1 212 ? 6.212 -5.471 2.242 1.00 93.75 212 ARG A CA 1
ATOM 1643 C C . ARG A 1 212 ? 7.325 -4.497 1.896 1.00 93.75 212 ARG A C 1
ATOM 1645 O O . ARG A 1 212 ? 8.058 -4.699 0.930 1.00 93.75 212 ARG A O 1
ATOM 1652 N N . VAL A 1 213 ? 7.446 -3.443 2.693 1.00 93.88 213 VAL A N 1
ATOM 1653 C CA . VAL A 1 213 ? 8.530 -2.465 2.628 1.00 93.88 213 VAL A CA 1
ATOM 1654 C C . VAL A 1 213 ? 9.289 -2.526 3.946 1.00 93.88 213 VAL A C 1
ATOM 1656 O O . VAL A 1 213 ? 8.795 -2.044 4.970 1.00 93.88 213 VAL A O 1
ATOM 1659 N N . SER A 1 214 ? 10.478 -3.115 3.893 1.00 93.44 214 SER A N 1
ATOM 1660 C CA . SER A 1 214 ? 11.374 -3.275 5.038 1.00 93.44 214 SER A CA 1
ATOM 1661 C C . SER A 1 214 ? 12.547 -2.314 4.925 1.00 93.44 214 SER A C 1
ATOM 1663 O O . SER A 1 214 ? 13.069 -2.081 3.834 1.00 93.44 214 SER A O 1
ATOM 1665 N N . GLU A 1 215 ? 12.966 -1.750 6.049 1.00 94.31 215 GLU A N 1
ATOM 1666 C CA . GLU A 1 215 ? 14.175 -0.932 6.118 1.00 94.31 215 GLU A CA 1
ATOM 1667 C C . GLU A 1 215 ? 15.417 -1.828 6.030 1.00 94.31 215 GLU A C 1
ATOM 1669 O O . GLU A 1 215 ? 15.479 -2.894 6.643 1.00 94.31 215 GLU A O 1
ATOM 1674 N N . ILE A 1 216 ? 16.393 -1.412 5.228 1.00 94.94 216 ILE A N 1
ATOM 1675 C CA . ILE A 1 216 ? 17.680 -2.085 5.058 1.00 94.94 216 ILE A CA 1
ATOM 1676 C C . ILE A 1 216 ? 18.805 -1.049 5.076 1.00 94.94 216 ILE A C 1
ATOM 1678 O O . ILE A 1 216 ? 18.570 0.155 4.955 1.00 94.94 216 ILE A O 1
ATOM 1682 N N . GLU A 1 217 ? 20.052 -1.503 5.180 1.00 94.75 217 GLU A N 1
ATOM 1683 C CA . GLU A 1 217 ? 21.194 -0.602 5.037 1.00 94.75 217 GLU A CA 1
ATOM 1684 C C . GLU A 1 217 ? 21.140 0.114 3.674 1.00 94.75 217 GLU A C 1
ATOM 1686 O O . GLU A 1 217 ? 21.093 -0.514 2.614 1.00 94.75 217 GLU A O 1
ATOM 1691 N N . GLY A 1 218 ? 21.110 1.448 3.705 1.00 92.19 218 GLY A N 1
ATOM 1692 C CA . GLY A 1 218 ? 21.092 2.283 2.504 1.00 92.19 218 GLY A CA 1
ATOM 1693 C C . GLY A 1 218 ? 19.723 2.482 1.841 1.00 92.19 218 GLY A C 1
ATOM 1694 O O . GLY A 1 218 ? 19.677 3.063 0.754 1.00 92.19 218 GLY A O 1
ATOM 1695 N N . GLY A 1 219 ? 18.613 2.044 2.451 1.00 94.56 219 GLY A N 1
ATOM 1696 C CA . GLY A 1 219 ? 17.274 2.369 1.955 1.00 94.56 219 GLY A CA 1
ATOM 1697 C C . GLY A 1 219 ? 16.180 1.402 2.395 1.00 94.56 219 GLY A C 1
ATOM 1698 O O . GLY A 1 219 ? 16.162 0.912 3.517 1.00 94.56 219 GLY A O 1
ATOM 1699 N N . TYR A 1 220 ? 15.247 1.128 1.490 1.00 95.31 220 TYR A N 1
ATOM 1700 C CA . TYR A 1 220 ? 14.101 0.263 1.743 1.00 95.31 220 TYR A CA 1
ATOM 1701 C C . TYR A 1 220 ? 13.992 -0.814 0.678 1.00 95.31 220 TYR A C 1
ATOM 1703 O O . TYR A 1 220 ? 14.094 -0.535 -0.515 1.00 95.31 220 TYR A O 1
ATOM 1711 N N . LEU A 1 221 ? 13.730 -2.043 1.096 1.00 95.25 221 LEU A N 1
ATOM 1712 C CA . LEU A 1 221 ? 13.506 -3.167 0.206 1.00 95.25 221 LEU A CA 1
ATOM 1713 C C . LEU A 1 221 ? 12.011 -3.435 0.070 1.00 95.25 221 LEU A C 1
ATOM 1715 O O . LEU A 1 221 ? 11.317 -3.604 1.071 1.00 95.25 221 LEU A O 1
ATOM 1719 N N . VAL A 1 222 ? 11.531 -3.490 -1.170 1.00 95.25 222 VAL A N 1
ATOM 1720 C CA . VAL A 1 222 ? 10.137 -3.784 -1.498 1.00 95.25 222 VAL A CA 1
ATOM 1721 C C . VAL A 1 222 ? 10.035 -5.194 -2.057 1.00 95.25 222 VAL A C 1
ATOM 1723 O O . VAL A 1 222 ? 10.639 -5.503 -3.086 1.00 95.25 222 VAL A O 1
ATOM 1726 N N . ARG A 1 223 ? 9.261 -6.042 -1.379 1.00 93.88 223 ARG A N 1
ATOM 1727 C CA . ARG A 1 223 ? 9.043 -7.446 -1.743 1.00 93.88 223 ARG A CA 1
ATOM 1728 C C . ARG A 1 223 ? 7.563 -7.766 -1.831 1.00 93.88 223 ARG A C 1
ATOM 1730 O O . ARG A 1 223 ? 6.739 -7.134 -1.173 1.00 93.88 223 ARG A O 1
ATOM 1737 N N . TYR A 1 224 ? 7.251 -8.760 -2.651 1.00 92.69 224 TYR A N 1
ATOM 1738 C CA . TYR A 1 224 ? 5.933 -9.372 -2.663 1.00 92.69 224 TYR A CA 1
ATOM 1739 C C . TYR A 1 224 ? 5.640 -10.005 -1.299 1.00 92.69 224 TYR A C 1
ATOM 1741 O O . TYR A 1 224 ? 6.499 -10.696 -0.748 1.00 92.69 224 TYR A O 1
ATOM 1749 N N . GLU A 1 225 ? 4.440 -9.765 -0.779 1.00 88.19 225 GLU A N 1
ATOM 1750 C CA . GLU A 1 225 ? 3.965 -10.334 0.472 1.00 88.19 225 GLU A CA 1
ATOM 1751 C C . GLU A 1 225 ? 2.750 -11.232 0.209 1.00 88.19 225 GLU A C 1
ATOM 1753 O O . GLU A 1 225 ? 1.761 -10.764 -0.370 1.00 88.19 225 GLU A O 1
ATOM 1758 N N . PRO A 1 226 ? 2.784 -12.506 0.632 1.00 77.56 226 PRO A N 1
ATOM 1759 C CA . PRO A 1 226 ? 1.624 -13.375 0.526 1.00 77.56 226 PRO A CA 1
ATOM 1760 C C . PRO A 1 226 ? 0.443 -12.853 1.362 1.00 77.56 226 PRO A C 1
ATOM 1762 O O . PRO A 1 226 ? 0.583 -12.081 2.309 1.00 77.56 226 PRO A O 1
ATOM 1765 N N . SER A 1 227 ? -0.769 -13.256 0.990 1.00 72.75 227 SER A N 1
ATOM 1766 C CA . SER A 1 227 ? -2.020 -12.727 1.549 1.00 72.75 227 SER A CA 1
ATOM 1767 C C . SER A 1 227 ? -2.344 -13.168 2.987 1.00 72.75 227 SER A C 1
ATOM 1769 O O . SER A 1 227 ? -3.408 -12.814 3.488 1.00 72.75 227 SER A O 1
ATOM 1771 N N . ASP A 1 228 ? -1.487 -13.951 3.643 1.00 78.25 228 ASP A N 1
ATOM 1772 C CA . ASP A 1 228 ? -1.700 -14.537 4.976 1.00 78.25 228 ASP A CA 1
ATOM 1773 C C . ASP A 1 228 ? -1.104 -13.714 6.134 1.00 78.25 228 ASP A C 1
ATOM 1775 O O . ASP A 1 228 ? -1.141 -14.138 7.291 1.00 78.25 228 ASP A O 1
ATOM 1779 N N . VAL A 1 229 ? -0.607 -12.507 5.860 1.00 80.88 229 VAL A N 1
ATOM 1780 C CA . VAL A 1 229 ? -0.083 -11.614 6.899 1.00 80.88 229 VAL A CA 1
ATOM 1781 C C . VAL A 1 229 ? -1.190 -11.083 7.798 1.00 80.88 229 VAL A C 1
ATOM 1783 O O . VAL A 1 229 ? -2.217 -10.580 7.343 1.00 80.88 229 VAL A O 1
ATOM 1786 N N . LEU A 1 230 ? -0.933 -11.109 9.107 1.00 87.00 230 LEU A N 1
ATOM 1787 C CA . LEU A 1 230 ? -1.734 -10.371 10.075 1.00 87.00 230 LEU A CA 1
ATOM 1788 C C . LEU A 1 230 ? -1.481 -8.879 9.892 1.00 87.00 230 LEU A C 1
ATOM 1790 O O . LEU A 1 230 ? -0.378 -8.393 10.137 1.00 87.00 230 LEU A O 1
ATOM 1794 N N . LEU A 1 231 ? -2.502 -8.146 9.466 1.00 91.06 231 LEU A N 1
ATOM 1795 C CA . LEU A 1 231 ? -2.375 -6.724 9.190 1.00 91.06 231 LEU A CA 1
ATOM 1796 C C . LEU A 1 231 ? -2.808 -5.882 10.385 1.00 91.06 231 LEU A C 1
ATOM 1798 O O . LEU A 1 231 ? -3.776 -6.175 11.086 1.00 91.06 231 LEU A O 1
ATOM 1802 N N . ARG A 1 232 ? -2.099 -4.775 10.567 1.00 91.56 232 ARG A N 1
ATOM 1803 C CA . ARG A 1 232 ? -2.419 -3.721 11.520 1.00 91.56 232 ARG A CA 1
ATOM 1804 C C . ARG A 1 232 ? -2.440 -2.394 10.790 1.00 91.56 232 ARG A C 1
ATOM 1806 O O . ARG A 1 232 ? -1.548 -2.089 10.003 1.00 91.56 232 ARG A O 1
ATOM 1813 N N . MET A 1 233 ? -3.440 -1.580 11.069 1.00 90.06 233 MET A N 1
ATOM 1814 C CA . MET A 1 233 ? -3.537 -0.221 10.586 1.00 90.06 233 MET A CA 1
ATOM 1815 C C . MET A 1 233 ? -3.312 0.759 11.724 1.00 90.06 233 MET A C 1
ATOM 1817 O O . MET A 1 233 ? -4.042 0.779 12.709 1.00 90.06 233 MET A O 1
ATOM 1821 N N . ARG A 1 234 ? -2.302 1.604 11.555 1.00 89.75 234 ARG A N 1
ATOM 1822 C CA . ARG A 1 234 ? -2.007 2.714 12.452 1.00 89.75 234 ARG A CA 1
ATOM 1823 C C . ARG A 1 234 ? -2.721 3.962 11.955 1.00 89.75 234 ARG A C 1
ATOM 1825 O O . ARG A 1 234 ? -2.458 4.388 10.834 1.00 89.75 234 ARG A O 1
ATOM 1832 N N . VAL A 1 235 ? -3.588 4.533 12.784 1.00 86.69 235 VAL A N 1
ATOM 1833 C CA . VAL A 1 235 ? -4.367 5.744 12.504 1.00 86.69 235 VAL A CA 1
ATOM 1834 C C . VAL A 1 235 ? -3.886 6.872 13.412 1.00 86.69 235 VAL A C 1
ATOM 1836 O O . VAL A 1 235 ? -3.985 6.769 14.631 1.00 86.69 235 VAL A O 1
ATOM 1839 N N . THR A 1 236 ? -3.378 7.956 12.826 1.00 85.62 236 THR A N 1
ATOM 1840 C CA . THR A 1 236 ? -2.945 9.145 13.579 1.00 85.62 236 THR A CA 1
ATOM 1841 C C . THR A 1 236 ? -4.072 10.167 13.693 1.00 85.62 236 THR A C 1
ATOM 1843 O O . THR A 1 236 ? -4.557 10.707 12.696 1.00 85.62 236 THR A O 1
ATOM 1846 N N . VAL A 1 237 ? -4.460 10.472 14.925 1.00 81.56 237 VAL A N 1
ATOM 1847 C CA . VAL A 1 237 ? -5.525 11.388 15.307 1.00 81.56 237 VAL A CA 1
ATOM 1848 C C . VAL A 1 237 ? -4.978 12.796 15.481 1.00 81.56 237 VAL A C 1
ATOM 1850 O O . VAL A 1 237 ? -4.168 13.073 16.358 1.00 81.56 237 VAL A O 1
ATOM 1853 N N . ALA A 1 238 ? -5.419 13.710 14.617 1.00 74.25 238 ALA A N 1
ATOM 1854 C CA . ALA A 1 238 ? -5.163 15.130 14.797 1.00 74.25 238 ALA A CA 1
ATOM 1855 C C . ALA A 1 238 ? -6.187 15.713 15.791 1.00 74.25 238 ALA A C 1
ATOM 1857 O O . ALA A 1 238 ? -7.375 15.428 15.631 1.00 74.25 238 ALA A O 1
ATOM 1858 N N . PRO A 1 239 ? -5.780 16.546 16.768 1.00 65.19 239 PRO A N 1
ATOM 1859 C CA . PRO A 1 239 ? -6.721 17.278 17.608 1.00 65.19 239 PRO A CA 1
ATOM 1860 C C . PRO A 1 239 ? -7.617 18.192 16.763 1.00 65.19 239 PRO A C 1
ATOM 1862 O O . PRO A 1 239 ? -7.192 18.705 15.720 1.00 65.19 239 PRO A O 1
ATOM 1865 N N . GLU A 1 240 ? -8.852 18.416 17.224 1.00 61.50 240 GLU A N 1
ATOM 1866 C CA . GLU A 1 240 ? -9.721 19.452 16.656 1.00 61.50 240 GLU A CA 1
ATOM 1867 C C . GLU A 1 240 ? -8.985 20.784 16.714 1.00 61.50 240 GLU A C 1
ATOM 1869 O O . GLU A 1 240 ? -8.513 21.177 17.779 1.00 61.50 240 GLU A O 1
ATOM 1874 N N . VAL A 1 241 ? -8.906 21.496 15.591 1.00 56.56 241 VAL A N 1
ATOM 1875 C CA . VAL A 1 241 ? -8.521 22.906 15.630 1.00 56.56 241 VAL A CA 1
ATOM 1876 C C . VAL A 1 241 ? -9.756 23.671 16.109 1.00 56.56 241 VAL A C 1
ATOM 1878 O O . VAL A 1 241 ? -10.731 23.753 15.350 1.00 56.56 241 VAL A O 1
ATOM 1881 N N . PRO A 1 242 ? -9.770 24.221 17.338 1.00 48.34 242 PRO A N 1
ATOM 1882 C CA . PRO A 1 242 ? -10.932 24.941 17.837 1.00 48.34 242 PRO A CA 1
ATOM 1883 C C . PRO A 1 242 ? -11.204 26.137 16.915 1.00 48.34 242 PRO A C 1
ATOM 1885 O O . PRO A 1 242 ? -10.331 26.979 16.724 1.00 48.34 242 PRO A O 1
ATOM 1888 N N . GLY A 1 243 ? -12.394 26.194 16.307 1.00 55.69 243 GLY A N 1
ATOM 1889 C CA . GLY A 1 243 ? -12.826 27.328 15.475 1.00 55.69 243 GLY A CA 1
ATOM 1890 C C . GLY A 1 243 ? -12.950 27.086 13.964 1.00 55.69 243 GLY A C 1
ATOM 1891 O O . GLY A 1 243 ? -13.332 28.006 13.254 1.00 55.69 243 GLY A O 1
ATOM 1892 N N . THR A 1 244 ? -12.712 25.872 13.449 1.00 51.09 244 THR A N 1
ATOM 1893 C CA . THR A 1 244 ? -12.914 25.547 12.010 1.00 51.09 244 THR A CA 1
ATOM 1894 C C . THR A 1 244 ? -14.302 24.990 11.663 1.00 51.09 244 THR A C 1
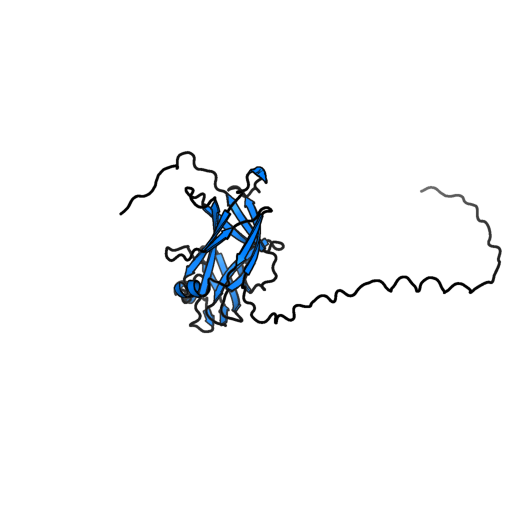ATOM 1896 O O . THR A 1 244 ? -14.525 24.483 10.562 1.00 51.09 244 THR A O 1
ATOM 1899 N N . LYS A 1 245 ? -15.294 25.141 12.550 1.00 43.84 245 LYS A N 1
ATOM 1900 C CA . LYS A 1 245 ? -16.700 24.937 12.172 1.00 43.84 245 LYS A CA 1
ATOM 1901 C C . LYS A 1 245 ? -17.144 26.089 11.261 1.00 43.84 245 LYS A C 1
ATOM 1903 O O . LYS A 1 245 ? -17.557 27.126 11.764 1.00 43.84 245 LYS A O 1
ATOM 1908 N N . GLY A 1 246 ? -17.076 25.906 9.938 1.00 44.84 246 GLY A N 1
ATOM 1909 C CA . GLY A 1 246 ? -17.875 26.721 9.011 1.00 44.84 246 GLY A CA 1
ATOM 1910 C C . GLY A 1 246 ? -17.218 27.306 7.758 1.00 44.84 246 GLY A C 1
ATOM 1911 O O . GLY A 1 246 ? -17.824 28.187 7.164 1.00 44.84 246 GLY A O 1
ATOM 1912 N N . ALA A 1 247 ? -16.051 26.848 7.297 1.00 34.78 247 ALA A N 1
ATOM 1913 C CA . ALA A 1 247 ? -15.575 27.217 5.957 1.00 34.78 247 ALA A CA 1
ATOM 1914 C C . ALA A 1 247 ? -15.989 26.150 4.929 1.00 34.78 247 ALA A C 1
ATOM 1916 O O . ALA A 1 247 ? -15.181 25.338 4.484 1.00 34.78 247 ALA A O 1
ATOM 1917 N N . VAL A 1 248 ? -17.277 26.132 4.576 1.00 36.75 248 VAL A N 1
ATOM 1918 C CA . VAL A 1 248 ? -17.723 25.530 3.314 1.00 36.75 248 VAL A CA 1
ATOM 1919 C C . VAL A 1 248 ? -17.214 26.458 2.215 1.00 36.75 248 VAL A C 1
ATOM 1921 O O . VAL A 1 248 ? -17.667 27.596 2.113 1.00 36.75 248 VAL A O 1
ATOM 1924 N N . ALA A 1 249 ? -16.227 26.007 1.440 1.00 33.38 249 ALA A N 1
ATOM 1925 C CA . ALA A 1 249 ? -15.850 26.680 0.206 1.00 33.38 249 ALA A CA 1
ATOM 1926 C C . ALA A 1 249 ? -17.034 26.556 -0.758 1.00 33.38 249 ALA A C 1
ATOM 1928 O O . ALA A 1 249 ? -17.307 25.477 -1.284 1.00 33.38 249 ALA A O 1
ATOM 1929 N N . GLY A 1 250 ? -17.778 27.653 -0.883 1.00 28.23 250 GLY A N 1
ATOM 1930 C CA . GLY A 1 250 ? -18.761 27.846 -1.932 1.00 28.23 250 GLY A CA 1
ATOM 1931 C C . GLY A 1 250 ? -18.092 27.898 -3.306 1.00 28.23 250 GLY A C 1
ATOM 1932 O O . GLY A 1 250 ? -16.900 28.183 -3.421 1.00 28.23 250 GLY A O 1
ATOM 1933 N N . ASP A 1 251 ? -18.911 27.589 -4.304 1.00 31.17 251 ASP A N 1
ATOM 1934 C CA . ASP A 1 251 ? -18.673 27.626 -5.745 1.00 31.17 251 ASP A CA 1
ATOM 1935 C C . ASP A 1 251 ? -17.628 28.641 -6.241 1.00 31.17 251 ASP A C 1
ATOM 1937 O O . ASP A 1 251 ? -17.655 29.829 -5.907 1.00 31.17 251 ASP A O 1
ATOM 1941 N N . SER A 1 252 ? -16.755 28.172 -7.137 1.00 29.56 252 SER A N 1
ATOM 1942 C CA . SER A 1 252 ? -16.124 28.945 -8.220 1.00 29.56 252 SER A CA 1
ATOM 1943 C C . SER A 1 252 ? -15.802 28.016 -9.383 1.00 29.56 252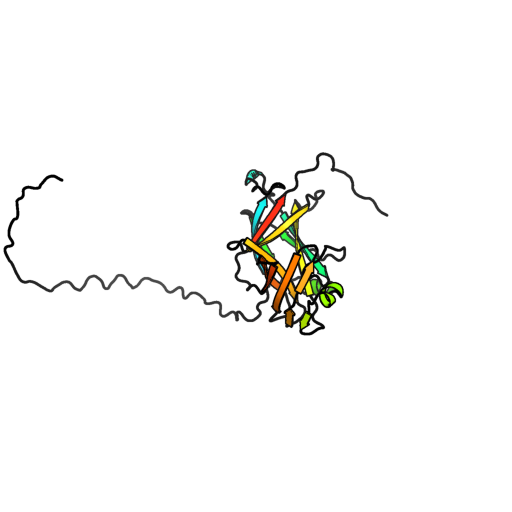 SER A C 1
ATOM 1945 O O . SER A 1 252 ? -15.148 26.977 -9.133 1.00 29.56 252 SER A O 1
#

Radius of gyration: 29.45 Å; chains: 1; bounding box: 57×91×81 Å

Foldseek 3Di:
DDDDDDDDDDDDDDDDDDDDDDPDDPPPPPPPPPDPPPPPPPPPLQQLADQKAKAAEWEAAPVGHTDDPVPDQQWKWKWWFKDELPPPDDGDDLGDTDTWIQHDRRMTITGNNPCLVVVVVRWDFNDPLQVVQWKAKVVNRKTKIWIAIWIFRDDDDDTPIWRKFKAQPPPRWTKIKMFIQFWIWIATWGDDDQAIEGGTETRRTGHIFIWTWDDDVRHIYIYTDGRPGHMYMYIYGYDDPPPPPDPPPDDD

Sequence (252 aa):
MYTIPPDTVPRRGPGEHLLPLLAILFASLLAACGGSTPVKPDQPAETGRVMGFMASVDYFDREGEMLPPAERPKEVTILFLPVEGGVLGRIDRHTVRFRARVEEGGVLNVDLSGIDRMMRTVLAYLPLKARTGGLRSEPERMQLARLVTLALEGESAPYRVHAARLADAIAGDRIVLMYADRPGRVFGTLEVEEHRYFYDVEFPSAGFHLLRVSEIEGGYLVRYEPSDVLLRMRVTVAPEVPGTKGAVAGDS